Protein AF-A0A1H0VY66-F1 (afdb_monomer)

Mean predicted aligned error: 18.18 Å

Structure (mmCIF, N/CA/C/O backbone):
data_AF-A0A1H0VY66-F1
#
_entry.id   AF-A0A1H0VY66-F1
#
loop_
_atom_site.group_PDB
_atom_site.id
_atom_site.type_symbol
_atom_site.label_atom_id
_atom_site.label_alt_id
_atom_site.label_comp_id
_atom_site.label_asym_id
_atom_site.label_entity_id
_atom_site.label_seq_id
_atom_site.pdbx_PDB_ins_code
_atom_site.Cartn_x
_atom_site.Cartn_y
_atom_site.Cartn_z
_atom_site.occupancy
_atom_site.B_iso_or_equiv
_atom_site.auth_seq_id
_atom_site.auth_comp_id
_atom_site.auth_asym_id
_atom_site.auth_atom_id
_atom_site.pdbx_PDB_model_num
ATOM 1 N N . MET A 1 1 ? 47.840 -10.500 14.329 1.00 38.75 1 MET A N 1
ATOM 2 C CA . MET A 1 1 ? 46.537 -10.293 14.996 1.00 38.75 1 MET A CA 1
ATOM 3 C C . MET A 1 1 ? 45.898 -11.656 15.165 1.00 38.75 1 MET A C 1
ATOM 5 O O . MET A 1 1 ? 45.784 -12.375 14.183 1.00 38.75 1 MET A O 1
ATOM 9 N N . ALA A 1 2 ? 45.660 -12.045 16.416 1.00 36.72 2 ALA A N 1
ATOM 10 C CA . ALA A 1 2 ? 45.326 -13.402 16.825 1.00 36.72 2 ALA A CA 1
ATOM 11 C C . ALA A 1 2 ? 43.921 -13.826 16.366 1.00 36.72 2 ALA A C 1
ATOM 13 O O . ALA A 1 2 ? 42.960 -13.071 16.500 1.00 36.72 2 ALA A O 1
ATOM 14 N N . PHE A 1 3 ? 43.849 -15.047 15.839 1.00 34.28 3 PHE A N 1
ATOM 15 C CA . PHE A 1 3 ? 42.630 -15.812 15.603 1.00 34.28 3 PHE A CA 1
ATOM 16 C C . PHE A 1 3 ? 42.042 -16.230 16.952 1.00 34.28 3 PHE A C 1
ATOM 18 O O . PHE A 1 3 ? 42.737 -16.842 17.759 1.00 34.28 3 PHE A O 1
ATOM 25 N N . ASN A 1 4 ? 40.775 -15.898 17.191 1.00 36.50 4 ASN A N 1
ATOM 26 C CA . ASN A 1 4 ? 40.049 -16.335 18.374 1.00 36.50 4 ASN A CA 1
ATOM 27 C C . ASN A 1 4 ? 39.312 -17.636 18.025 1.00 36.50 4 ASN A C 1
ATOM 29 O O . ASN A 1 4 ? 38.401 -17.633 17.197 1.00 36.50 4 ASN A O 1
ATOM 33 N N . SER A 1 5 ? 39.752 -18.746 18.607 1.00 40.81 5 SER A N 1
ATOM 34 C CA . SER A 1 5 ? 39.153 -20.072 18.473 1.00 40.81 5 SER A CA 1
ATOM 35 C C . SER A 1 5 ? 38.543 -20.471 19.812 1.00 40.81 5 SER A C 1
ATOM 37 O O . SER A 1 5 ? 39.242 -21.011 20.662 1.00 40.81 5 SER A O 1
ATOM 39 N N . ASP A 1 6 ? 37.252 -20.198 19.993 1.00 38.53 6 ASP A N 1
ATOM 40 C CA . ASP A 1 6 ? 36.459 -20.777 21.080 1.00 38.53 6 ASP A CA 1
ATOM 41 C C . ASP A 1 6 ? 34.983 -20.852 20.649 1.00 38.53 6 ASP A C 1
ATOM 43 O O . ASP A 1 6 ? 34.173 -19.956 20.875 1.00 38.53 6 ASP A O 1
ATOM 47 N N . LEU A 1 7 ? 34.653 -21.928 19.933 1.00 40.56 7 LEU A N 1
ATOM 48 C CA . LEU A 1 7 ? 33.286 -22.351 19.632 1.00 40.56 7 LEU A CA 1
ATOM 49 C C . LEU A 1 7 ? 33.096 -23.726 20.277 1.00 40.56 7 LEU A C 1
ATOM 51 O O . LEU A 1 7 ? 33.466 -24.748 19.702 1.00 40.56 7 LEU A O 1
ATOM 55 N N . LYS A 1 8 ? 32.530 -23.752 21.487 1.00 39.19 8 LYS A N 1
ATOM 56 C CA . LYS A 1 8 ? 31.966 -24.971 22.079 1.00 39.19 8 LYS A CA 1
ATOM 57 C C . LYS A 1 8 ? 30.559 -25.180 21.524 1.00 39.19 8 LYS A C 1
ATOM 59 O O . LYS A 1 8 ? 29.656 -24.384 21.766 1.00 39.19 8 LYS A O 1
ATOM 64 N N . SER A 1 9 ? 30.393 -26.261 20.773 1.00 39.75 9 SER A N 1
ATOM 65 C CA . SER A 1 9 ? 29.112 -26.801 20.326 1.00 39.75 9 SER A CA 1
ATOM 66 C C . SER A 1 9 ? 28.355 -27.411 21.509 1.00 39.75 9 SER A C 1
ATOM 68 O O . SER A 1 9 ? 28.835 -28.371 22.112 1.00 39.75 9 SER A O 1
ATOM 70 N N . HIS A 1 10 ? 27.171 -26.890 21.824 1.00 38.69 10 HIS A N 1
ATOM 71 C CA . HIS A 1 10 ? 26.218 -27.576 22.694 1.00 38.69 10 HIS A CA 1
ATOM 72 C C . HIS A 1 10 ? 25.326 -28.486 21.843 1.00 38.69 10 HIS A C 1
ATOM 74 O O . HIS A 1 10 ? 24.492 -28.016 21.072 1.00 38.69 10 HIS A O 1
ATOM 80 N N . THR A 1 11 ? 25.537 -29.791 21.977 1.00 50.56 11 THR A N 1
ATOM 81 C CA . THR A 1 11 ? 24.628 -30.850 21.522 1.00 50.56 11 THR A CA 1
ATOM 82 C C . THR A 1 11 ? 23.465 -30.955 22.520 1.00 50.56 11 THR A C 1
ATOM 84 O O . THR A 1 11 ? 23.730 -30.900 23.722 1.00 50.56 11 THR A O 1
ATOM 87 N N . PRO A 1 12 ? 22.199 -31.111 22.095 1.00 41.47 12 PRO A N 1
ATOM 88 C CA . PRO A 1 12 ? 21.115 -31.449 23.012 1.00 41.47 12 PRO A CA 1
ATOM 89 C C . PRO A 1 12 ? 21.276 -32.890 23.508 1.00 41.47 12 PRO A C 1
ATOM 91 O O . PRO A 1 12 ? 21.373 -33.821 22.711 1.00 41.47 12 PRO A O 1
ATOM 94 N N . GLU A 1 13 ? 21.328 -33.039 24.825 1.00 44.62 13 GLU A N 1
ATOM 95 C CA . GLU A 1 13 ? 21.366 -34.307 25.547 1.00 44.62 13 GLU A CA 1
ATOM 96 C C . GLU A 1 13 ? 20.006 -35.015 25.441 1.00 44.62 13 GLU A C 1
ATOM 98 O O . GLU A 1 13 ? 18.947 -34.417 25.643 1.00 44.62 13 GLU A O 1
ATOM 103 N N . GLU A 1 14 ? 20.053 -36.283 25.053 1.00 45.47 14 GLU A N 1
ATOM 104 C CA . GLU A 1 14 ? 18.919 -37.180 24.856 1.00 45.47 14 GLU A CA 1
ATOM 105 C C . GLU A 1 14 ? 18.392 -37.634 26.231 1.00 45.47 14 GLU A C 1
ATOM 107 O O . GLU A 1 14 ? 19.131 -38.207 27.032 1.00 45.47 14 GLU A O 1
ATOM 112 N N . LEU A 1 15 ? 17.123 -37.344 26.535 1.00 43.16 15 LEU A N 1
ATOM 113 C CA . LEU A 1 15 ? 16.469 -37.766 27.779 1.00 43.16 15 LEU A CA 1
ATOM 114 C C . LEU A 1 15 ? 16.160 -39.275 27.733 1.00 43.16 15 LEU A C 1
ATOM 116 O O . LEU A 1 15 ? 15.517 -39.721 26.778 1.00 43.16 15 LEU A O 1
ATOM 120 N N . PRO A 1 16 ? 16.553 -40.068 28.747 1.00 42.88 16 PRO A N 1
ATOM 121 C CA . PRO A 1 16 ? 16.249 -41.491 28.778 1.00 42.88 16 PRO A CA 1
ATOM 122 C C . PRO A 1 16 ? 14.768 -41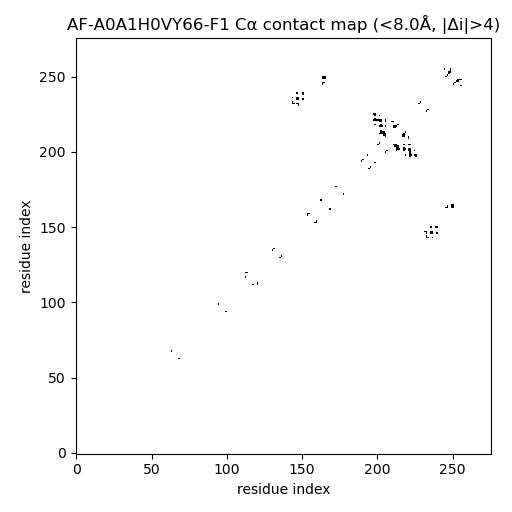.751 29.075 1.00 42.88 16 PRO A C 1
ATOM 124 O O . PRO A 1 16 ? 14.142 -41.091 29.905 1.00 42.88 16 PRO A O 1
ATOM 127 N N . ALA A 1 17 ? 14.233 -42.759 28.388 1.00 41.47 17 ALA A N 1
ATOM 128 C CA . ALA A 1 17 ? 12.922 -43.340 28.626 1.00 41.47 17 ALA A CA 1
ATOM 129 C C . ALA A 1 17 ? 12.829 -43.927 30.045 1.00 41.47 17 ALA A C 1
ATOM 131 O O . ALA A 1 17 ? 13.601 -44.821 30.393 1.00 41.47 17 ALA A O 1
ATOM 132 N N . ASP A 1 18 ? 11.854 -43.461 30.826 1.00 44.31 18 ASP A N 1
ATOM 133 C CA . ASP A 1 18 ? 11.411 -44.120 32.053 1.00 44.31 18 ASP A CA 1
ATOM 134 C C . ASP A 1 18 ? 10.095 -44.864 31.789 1.00 44.31 18 ASP A C 1
ATOM 136 O O . ASP A 1 18 ? 9.084 -44.293 31.371 1.00 44.31 18 ASP A O 1
ATOM 140 N N . ASN A 1 19 ? 10.167 -46.174 32.007 1.00 41.62 19 ASN A N 1
ATOM 141 C CA . ASN A 1 19 ? 9.088 -47.143 31.964 1.00 41.62 19 ASN A CA 1
ATOM 142 C C . ASN A 1 19 ? 8.682 -47.440 33.417 1.00 41.62 19 ASN A C 1
ATOM 144 O O . ASN A 1 19 ? 9.457 -48.078 34.127 1.00 41.62 19 ASN A O 1
ATOM 148 N N . GLY A 1 20 ? 7.466 -47.079 33.855 1.00 36.16 20 GLY A N 1
ATOM 149 C CA . GLY A 1 20 ? 7.075 -47.373 35.245 1.00 36.16 20 GLY A CA 1
ATOM 150 C C . GLY A 1 20 ? 5.680 -46.951 35.725 1.00 36.16 20 GLY A C 1
ATOM 151 O O . GLY A 1 20 ? 5.571 -46.211 36.687 1.00 36.16 20 GLY A O 1
ATOM 152 N N . VAL A 1 21 ? 4.632 -47.422 35.042 1.00 40.03 21 VAL A N 1
ATOM 153 C CA . VAL A 1 21 ? 3.269 -47.808 35.506 1.00 40.03 21 VAL A CA 1
ATOM 154 C C . VAL A 1 21 ? 2.712 -47.282 36.855 1.00 40.03 21 VAL A C 1
ATOM 156 O O . VAL A 1 21 ? 3.177 -47.681 37.918 1.00 40.03 21 VAL A O 1
ATOM 159 N N . ALA A 1 22 ? 1.548 -46.607 36.792 1.00 36.97 22 ALA A N 1
ATOM 160 C CA . ALA A 1 22 ? 0.423 -46.767 37.739 1.00 36.97 22 ALA A CA 1
ATOM 161 C C . ALA A 1 22 ? -0.934 -46.353 37.102 1.00 36.97 22 ALA A C 1
ATOM 163 O O . ALA A 1 22 ? -1.350 -45.201 37.144 1.00 36.97 22 ALA A O 1
ATOM 164 N N . GLU A 1 23 ? -1.550 -47.324 36.423 1.00 39.44 23 GLU A N 1
ATOM 165 C CA . GLU A 1 23 ? -2.983 -47.685 36.377 1.00 39.44 23 GLU A CA 1
ATOM 166 C C . GLU A 1 23 ? -4.088 -46.600 36.494 1.00 39.44 23 GLU A C 1
ATOM 168 O O . GLU A 1 23 ? -4.367 -46.062 37.562 1.00 39.44 23 GLU A O 1
ATOM 173 N N . ALA A 1 24 ? -4.824 -46.388 35.394 1.00 39.53 24 ALA A N 1
ATOM 174 C CA . ALA A 1 24 ? -6.148 -45.753 35.373 1.00 39.53 24 ALA A CA 1
ATOM 175 C C . ALA A 1 24 ? -7.218 -46.812 35.028 1.00 39.53 24 ALA A C 1
ATOM 177 O O . ALA A 1 24 ? -6.958 -47.663 34.169 1.00 39.53 24 ALA A O 1
ATOM 178 N N . PRO A 1 25 ? -8.410 -46.803 35.656 1.00 38.84 25 PRO A N 1
ATOM 179 C CA . PRO A 1 25 ? -9.400 -47.846 35.427 1.00 38.84 25 PRO A CA 1
ATOM 180 C C . PRO A 1 25 ? -10.021 -47.747 34.028 1.00 38.84 25 PRO A C 1
ATOM 182 O O . PRO A 1 25 ? -10.397 -46.676 33.548 1.00 38.84 25 PRO A O 1
ATOM 185 N N . ARG A 1 26 ? -10.123 -48.919 33.392 1.00 37.25 26 ARG A N 1
ATOM 186 C CA . ARG A 1 26 ? -10.887 -49.190 32.171 1.00 37.25 26 ARG A CA 1
ATOM 187 C C . ARG A 1 26 ? -12.370 -48.949 32.434 1.00 37.25 26 ARG A C 1
ATOM 189 O O . ARG A 1 26 ? -12.950 -49.629 33.272 1.00 37.25 26 ARG A O 1
ATOM 196 N N . ASN A 1 27 ? -12.975 -48.058 31.657 1.00 39.81 27 ASN A N 1
ATOM 197 C CA . ASN A 1 27 ? -14.425 -47.995 31.535 1.00 39.81 27 ASN A CA 1
ATOM 198 C C . ASN A 1 27 ? -14.844 -48.891 30.369 1.00 39.81 27 ASN A C 1
ATOM 200 O O . ASN A 1 27 ? -14.426 -48.688 29.229 1.00 39.81 27 ASN A O 1
ATOM 204 N N . GLU A 1 28 ? -15.617 -49.912 30.708 1.00 38.53 28 GLU A N 1
ATOM 205 C CA . GLU A 1 28 ? -16.261 -50.852 29.802 1.00 38.53 28 GLU A CA 1
ATOM 206 C C . GLU A 1 28 ? -17.289 -50.127 28.916 1.00 38.53 28 GLU A C 1
ATOM 208 O O . GLU A 1 28 ? -18.030 -49.257 29.378 1.00 38.53 28 GLU A O 1
ATOM 213 N N . GLU A 1 29 ? -17.342 -50.487 27.632 1.00 46.59 29 GLU A N 1
ATOM 214 C CA . GLU A 1 29 ? -18.491 -50.175 26.778 1.00 46.59 29 GLU A CA 1
ATOM 215 C C . GLU A 1 29 ? -19.714 -50.988 27.221 1.00 46.59 29 GLU A C 1
ATOM 217 O O . GLU A 1 29 ? -19.579 -52.163 27.571 1.00 46.59 29 GLU A O 1
ATOM 222 N N . PRO A 1 30 ? -20.924 -50.455 27.000 1.00 37.78 30 PRO A N 1
ATOM 223 C CA . PRO A 1 30 ? -22.001 -51.312 26.545 1.00 37.78 30 PRO A CA 1
ATOM 224 C C . PRO A 1 30 ? -22.574 -50.815 25.213 1.00 37.78 30 PRO A C 1
ATOM 226 O O . PRO A 1 30 ? -23.161 -49.742 25.107 1.00 37.78 30 PRO A O 1
ATOM 229 N N . GLY A 1 31 ? -22.406 -51.651 24.188 1.00 31.59 31 GLY A N 1
ATOM 230 C CA . GLY A 1 31 ? -23.528 -52.410 23.637 1.00 31.59 31 GLY A CA 1
ATOM 231 C C . GLY A 1 31 ? -24.731 -51.619 23.123 1.00 31.59 31 GLY A C 1
ATOM 232 O O . GLY A 1 31 ? -25.633 -51.250 23.865 1.00 31.59 31 GLY A O 1
ATOM 233 N N . SER A 1 32 ? -24.776 -51.502 21.799 1.00 32.38 32 SER A N 1
ATOM 234 C CA . SER A 1 32 ? -25.942 -51.192 20.970 1.00 32.38 32 SER A CA 1
ATOM 235 C C . SER A 1 32 ? -27.115 -52.176 21.143 1.00 32.38 32 SER A C 1
ATOM 237 O O . SER A 1 32 ? -26.919 -53.389 21.111 1.00 32.38 32 SER A O 1
ATOM 239 N N . GLY A 1 33 ? -28.334 -51.624 21.136 1.00 30.67 33 GLY A N 1
ATOM 240 C CA . GLY A 1 33 ? -29.628 -52.292 20.921 1.00 30.67 33 GLY A CA 1
ATOM 241 C C . GLY A 1 33 ? -30.659 -51.820 21.955 1.00 30.67 33 GLY A C 1
ATOM 242 O O . GLY A 1 33 ? -30.329 -51.709 23.121 1.00 30.67 33 GLY A O 1
ATOM 243 N N . GLU A 1 34 ? -31.925 -51.508 21.697 1.00 32.84 34 GLU A N 1
ATOM 244 C CA . GLU A 1 34 ? -32.760 -51.315 20.515 1.00 32.84 34 GLU A CA 1
ATOM 245 C C . GLU A 1 34 ? -34.084 -50.695 21.050 1.00 32.84 34 GLU A C 1
ATOM 247 O O . GLU A 1 34 ? -34.557 -51.089 22.108 1.00 32.84 34 GLU A O 1
ATOM 252 N N . LYS A 1 35 ? -34.641 -49.697 20.341 1.00 36.78 35 LYS A N 1
ATOM 253 C CA . LYS A 1 35 ? -36.053 -49.228 20.283 1.00 36.78 35 LYS A CA 1
ATOM 254 C C . LYS A 1 35 ? -36.989 -49.421 21.502 1.00 36.78 35 LYS A C 1
ATOM 256 O O . LYS A 1 35 ? -37.419 -50.530 21.782 1.00 36.78 35 LYS A O 1
ATOM 261 N N . SER A 1 36 ? -37.600 -48.319 21.961 1.00 30.30 36 SER A N 1
ATOM 262 C CA . SER A 1 36 ? -39.075 -48.215 21.976 1.00 30.30 36 SER A CA 1
ATOM 263 C C . SER A 1 36 ? -39.565 -46.766 22.105 1.00 30.30 36 SER A C 1
ATOM 265 O O . SER A 1 36 ? -39.086 -45.997 22.933 1.00 30.30 36 SER A O 1
ATOM 267 N N . LYS A 1 37 ? -40.542 -46.402 21.266 1.00 39.16 37 LYS A N 1
ATOM 268 C CA . LYS A 1 37 ? -41.377 -45.200 21.392 1.00 39.16 37 LYS A CA 1
ATOM 269 C C . LYS A 1 37 ? -42.306 -45.368 22.596 1.00 39.16 37 LYS A C 1
ATOM 271 O O . LYS A 1 37 ? -43.052 -46.339 22.630 1.00 39.16 37 LYS A O 1
ATOM 276 N N . ALA A 1 38 ? -42.401 -44.355 23.450 1.00 30.23 38 ALA A N 1
ATOM 277 C CA . ALA A 1 38 ? -43.638 -44.058 24.164 1.00 30.23 38 ALA A CA 1
ATOM 278 C C . ALA A 1 38 ? -43.706 -42.560 24.481 1.00 30.23 38 ALA A C 1
ATOM 280 O O . ALA A 1 38 ? -42.936 -42.026 25.272 1.00 30.23 38 ALA A O 1
ATOM 281 N N . VAL A 1 39 ? -44.638 -41.896 23.805 1.00 37.94 39 VAL A N 1
ATOM 282 C CA . VAL A 1 39 ? -45.267 -40.659 24.263 1.00 37.94 39 VAL A CA 1
ATOM 283 C C . VAL A 1 39 ? -46.062 -41.019 25.516 1.00 37.94 39 VAL A C 1
ATOM 285 O O . VAL A 1 39 ? -46.898 -41.917 25.449 1.00 37.94 39 VAL A O 1
ATOM 288 N N . PHE A 1 40 ? -45.830 -40.329 26.630 1.00 28.02 40 PHE A N 1
ATOM 289 C CA . PHE A 1 40 ? -46.775 -40.306 27.741 1.00 28.02 40 PHE A CA 1
ATOM 290 C C . PHE A 1 40 ? -46.808 -38.908 28.362 1.00 28.02 40 PHE A C 1
ATOM 292 O O . PHE A 1 40 ? -45.854 -38.429 28.969 1.00 28.02 40 PHE A O 1
ATOM 299 N N . THR A 1 41 ? -47.932 -38.261 28.089 1.00 28.97 41 THR A N 1
ATOM 300 C CA . THR A 1 41 ? -48.605 -37.210 28.849 1.00 28.97 41 THR A CA 1
ATOM 301 C C . THR A 1 41 ? -48.371 -37.303 30.355 1.00 28.97 41 THR A C 1
ATOM 303 O O . THR A 1 41 ? -48.702 -38.315 30.963 1.00 28.97 41 THR A O 1
ATOM 306 N N . VAL A 1 42 ? -47.891 -36.219 30.964 1.00 31.56 42 VAL A N 1
ATOM 307 C CA . VAL A 1 42 ? -48.074 -35.983 32.399 1.00 31.56 42 VAL A CA 1
ATOM 308 C C . VAL A 1 42 ? -49.347 -35.160 32.543 1.00 31.56 42 VAL A C 1
ATOM 310 O O . VAL A 1 42 ? -49.377 -33.989 32.167 1.00 31.56 42 VAL A O 1
ATOM 313 N N . SER A 1 43 ? -50.404 -35.833 32.995 1.00 32.06 43 SER A N 1
ATOM 314 C CA . SER A 1 43 ? -51.612 -35.210 33.526 1.00 32.06 43 SER A CA 1
ATOM 315 C C . SER A 1 43 ? -51.281 -34.387 34.768 1.00 32.06 43 SER A C 1
ATOM 317 O O . SER A 1 43 ? -50.411 -34.760 35.557 1.00 32.06 43 SER A O 1
ATOM 319 N N . GLU A 1 44 ? -52.008 -33.280 34.899 1.00 44.50 44 GLU A N 1
ATOM 320 C CA . GLU A 1 44 ? -52.280 -32.564 36.145 1.00 44.50 44 GLU A CA 1
ATOM 321 C C . GLU A 1 44 ? -52.556 -33.520 37.310 1.00 44.50 44 GLU A C 1
ATOM 323 O O . GLU A 1 44 ? -53.153 -34.571 37.096 1.00 44.50 44 GLU A O 1
ATOM 328 N N . ASP A 1 45 ? -52.074 -33.146 38.503 1.00 34.94 45 ASP A N 1
ATOM 329 C CA . ASP A 1 45 ? -52.802 -33.192 39.784 1.00 34.94 45 ASP A CA 1
ATOM 330 C C . ASP A 1 45 ? -51.824 -32.923 40.950 1.00 34.94 45 ASP A C 1
ATOM 332 O O . ASP A 1 45 ? -51.384 -33.849 41.625 1.00 34.94 45 ASP A O 1
ATOM 336 N N . VAL A 1 46 ? -51.474 -31.653 41.209 1.00 41.00 46 VAL A N 1
ATOM 337 C CA . VAL A 1 46 ? -51.096 -31.194 42.564 1.00 41.00 46 VAL A CA 1
ATOM 338 C C . VAL A 1 46 ? -51.645 -29.783 42.767 1.00 41.00 46 VAL A C 1
ATOM 340 O O . VAL A 1 46 ? -51.051 -28.784 42.375 1.00 41.00 46 VAL A O 1
ATOM 343 N N . ASP A 1 47 ? -52.853 -29.786 43.316 1.00 31.77 47 ASP A N 1
ATOM 344 C CA . ASP A 1 47 ? -53.517 -28.789 44.152 1.00 31.77 47 ASP A CA 1
ATOM 345 C C . ASP A 1 47 ? -52.996 -27.342 44.098 1.00 31.77 47 ASP A C 1
ATOM 347 O O . ASP A 1 47 ? -51.989 -26.958 44.698 1.00 31.77 47 ASP A O 1
ATOM 351 N N . THR A 1 48 ? -53.772 -26.501 43.419 1.00 42.44 48 THR A N 1
ATOM 352 C CA . THR A 1 48 ? -53.698 -25.052 43.576 1.00 42.44 48 THR A CA 1
ATOM 353 C C . THR A 1 48 ? -54.433 -24.690 44.862 1.00 42.44 48 THR A C 1
ATOM 355 O O . THR A 1 48 ? -55.637 -24.451 44.834 1.00 42.44 48 THR A O 1
ATOM 358 N N . ASN A 1 49 ? -53.723 -24.605 45.985 1.00 35.81 49 ASN A N 1
ATOM 359 C CA . ASN A 1 49 ? -54.205 -23.798 47.101 1.00 35.81 49 ASN A CA 1
ATOM 360 C C . ASN A 1 49 ? -53.497 -22.437 47.036 1.00 35.81 49 ASN A C 1
ATOM 362 O O . ASN A 1 49 ? -52.271 -22.392 47.186 1.00 35.81 49 ASN A O 1
ATOM 366 N N . PRO A 1 50 ? -54.208 -21.325 46.766 1.00 39.66 50 PRO A N 1
ATOM 367 C CA . PRO A 1 50 ? -53.616 -20.006 46.877 1.00 39.66 50 PRO A CA 1
ATOM 368 C C . PRO A 1 50 ? -53.305 -19.807 48.356 1.00 39.66 50 PRO A C 1
ATOM 370 O O . PRO A 1 50 ? -54.219 -19.682 49.168 1.00 39.66 50 PRO A O 1
ATOM 373 N N . ALA A 1 51 ? -52.020 -19.843 48.712 1.00 36.66 51 ALA A N 1
ATOM 374 C CA . ALA A 1 51 ? -51.596 -19.505 50.057 1.00 36.66 51 ALA A CA 1
ATOM 375 C C . ALA A 1 51 ? -52.187 -18.133 50.390 1.00 36.66 51 ALA A C 1
ATOM 377 O O . ALA A 1 51 ? -51.875 -17.119 49.760 1.00 36.66 51 ALA A O 1
ATOM 378 N N . VAL A 1 52 ? -53.133 -18.181 51.320 1.00 37.72 52 VAL A N 1
ATOM 379 C CA . VAL A 1 52 ? -53.776 -17.060 51.972 1.00 37.72 52 VAL A CA 1
ATOM 380 C C . VAL A 1 52 ? -52.674 -16.084 52.363 1.00 37.72 52 VAL A C 1
ATOM 382 O O . VAL A 1 52 ? -51.752 -16.431 53.097 1.00 37.72 52 VAL A O 1
ATOM 385 N N . LEU A 1 53 ? -52.738 -14.874 51.812 1.00 44.03 53 LEU A N 1
ATOM 386 C CA . LEU A 1 53 ? -52.002 -13.742 52.351 1.00 44.03 53 LEU A CA 1
ATOM 387 C C . LEU A 1 53 ? -52.690 -13.384 53.668 1.00 44.03 53 LEU A C 1
ATOM 389 O O . LEU A 1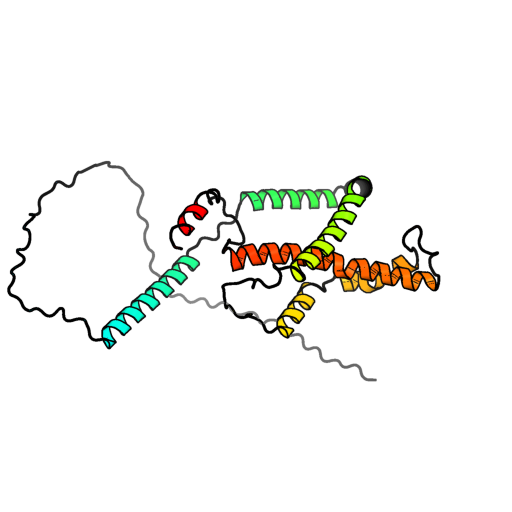 53 ? -53.630 -12.589 53.685 1.00 44.03 53 LEU A O 1
ATOM 393 N N . ASP A 1 54 ? -52.263 -14.030 54.749 1.00 38.44 54 ASP A N 1
ATOM 394 C CA . ASP A 1 54 ? -52.575 -13.583 56.100 1.00 38.44 54 ASP A CA 1
ATOM 395 C C . ASP A 1 54 ? -51.973 -12.175 56.277 1.00 38.44 54 ASP A C 1
ATOM 397 O O . ASP A 1 54 ? -50.779 -11.989 56.032 1.00 38.44 54 ASP A O 1
ATOM 401 N N . PRO A 1 55 ? -52.757 -11.152 56.665 1.00 49.12 55 PRO A N 1
ATOM 402 C CA . PRO A 1 55 ? -52.256 -9.784 56.794 1.00 49.12 55 PRO A CA 1
ATOM 403 C C . PRO A 1 55 ? -51.532 -9.520 58.128 1.00 49.12 55 PRO A C 1
ATOM 405 O O . PRO A 1 55 ? -51.351 -8.366 58.499 1.00 49.12 55 PRO A O 1
ATOM 408 N N . GLU A 1 56 ? -51.112 -10.556 58.854 1.00 50.22 56 GLU A N 1
ATOM 409 C CA . GLU A 1 56 ? -50.590 -10.450 60.222 1.00 50.22 56 GLU A CA 1
ATOM 410 C C . GLU A 1 56 ? -49.357 -11.349 60.417 1.00 50.22 56 GLU A C 1
ATOM 412 O O . GLU A 1 56 ? -49.344 -12.262 61.237 1.00 50.22 56 GLU A O 1
ATOM 417 N N . ASP A 1 57 ? -48.287 -11.075 59.675 1.00 41.69 57 ASP A N 1
ATOM 418 C CA . ASP A 1 57 ? -46.946 -11.252 60.226 1.00 41.69 57 ASP A CA 1
ATOM 419 C C . ASP A 1 57 ? -46.090 -10.071 59.776 1.00 41.69 57 ASP A C 1
ATOM 421 O O . ASP A 1 57 ? -45.818 -9.869 58.590 1.00 41.69 57 ASP A O 1
ATOM 425 N N . GLY A 1 58 ? -45.683 -9.255 60.745 1.00 43.56 58 GLY A N 1
ATOM 426 C CA . GLY A 1 58 ? -44.681 -8.208 60.591 1.00 43.56 58 GLY A CA 1
ATOM 427 C C . GLY A 1 58 ? -43.289 -8.800 60.378 1.00 43.56 58 GLY A C 1
ATOM 428 O O . GLY A 1 58 ? -42.331 -8.363 61.014 1.00 43.56 58 GLY A O 1
ATOM 429 N N . GLY A 1 59 ? -43.171 -9.784 59.488 1.00 39.69 59 GLY A N 1
ATOM 430 C CA . GLY A 1 59 ? -41.921 -10.326 59.003 1.00 39.69 59 GLY A CA 1
ATOM 431 C C . GLY A 1 59 ? -41.248 -9.268 58.151 1.00 39.69 59 GLY A C 1
ATOM 432 O O . GLY A 1 59 ? -41.429 -9.216 56.935 1.00 39.69 59 GLY A O 1
ATOM 433 N N . THR A 1 60 ? -40.477 -8.393 58.798 1.00 42.09 60 THR A N 1
ATOM 434 C CA . THR A 1 60 ? -39.408 -7.636 58.149 1.00 42.09 60 THR A CA 1
ATOM 435 C C . THR A 1 60 ? -38.734 -8.572 57.164 1.00 42.09 60 THR A C 1
ATOM 437 O O . THR A 1 60 ? -38.184 -9.586 57.590 1.00 42.09 60 THR A O 1
ATOM 440 N N . ALA A 1 61 ? -38.798 -8.267 55.867 1.00 47.28 61 ALA A N 1
ATOM 441 C CA . ALA A 1 61 ? -37.890 -8.871 54.911 1.00 47.28 61 ALA A CA 1
ATOM 442 C C . ALA A 1 61 ? -36.491 -8.610 55.472 1.00 47.28 61 ALA A C 1
ATOM 444 O O . ALA A 1 61 ? -36.016 -7.473 55.438 1.00 47.28 61 ALA A O 1
ATOM 445 N N . ILE A 1 62 ? -35.903 -9.624 56.112 1.00 54.47 62 ILE A N 1
ATOM 446 C CA . ILE A 1 62 ? -34.543 -9.565 56.620 1.00 54.47 62 ILE A CA 1
ATOM 447 C C . ILE A 1 62 ? -33.709 -9.557 55.353 1.00 54.47 62 ILE A C 1
ATOM 449 O O . ILE A 1 62 ? -33.410 -10.597 54.771 1.00 54.47 62 ILE A O 1
ATOM 453 N N . LEU A 1 63 ? -33.466 -8.354 54.841 1.00 55.16 63 LEU A N 1
ATOM 454 C CA . LEU A 1 63 ? -32.463 -8.159 53.824 1.00 55.16 63 LEU A CA 1
ATOM 455 C C . LEU A 1 63 ? -31.159 -8.638 54.471 1.00 55.16 63 LEU A C 1
ATOM 457 O O . LEU A 1 63 ? -30.879 -8.207 55.597 1.00 55.16 63 LEU A O 1
ATOM 461 N N . PRO A 1 64 ? -30.417 -9.555 53.825 1.00 62.66 64 PRO A N 1
ATOM 462 C CA . PRO A 1 64 ? -29.096 -9.935 54.302 1.00 62.66 64 PRO A CA 1
ATOM 463 C C . PRO A 1 64 ? -28.280 -8.665 54.538 1.00 62.66 64 PRO A C 1
ATOM 465 O O . PRO A 1 64 ? -28.521 -7.634 53.889 1.00 62.66 64 PRO A O 1
ATOM 468 N N . ASP A 1 65 ? -27.373 -8.708 55.510 1.00 75.88 65 ASP A N 1
ATOM 469 C CA . ASP A 1 65 ? -26.561 -7.537 55.804 1.00 75.88 65 ASP A CA 1
ATOM 470 C C . ASP A 1 65 ? -25.789 -7.086 54.545 1.00 75.88 65 ASP A C 1
ATOM 472 O O . ASP A 1 65 ? -25.623 -7.819 53.563 1.00 75.88 65 ASP A O 1
ATOM 476 N N . VAL A 1 66 ? -25.380 -5.817 54.521 1.00 77.12 66 VAL A N 1
ATOM 477 C CA . VAL A 1 66 ? -24.741 -5.226 53.334 1.00 77.12 66 VAL A CA 1
ATOM 478 C C . VAL A 1 66 ? -23.455 -5.982 52.958 1.00 77.12 66 VAL A C 1
ATOM 480 O O . VAL A 1 66 ? -23.107 -6.038 51.779 1.00 77.12 66 VAL A O 1
ATOM 483 N N . GLU A 1 67 ? -22.792 -6.602 53.936 1.00 81.00 67 GLU A N 1
ATOM 484 C CA . GLU A 1 67 ? -21.568 -7.387 53.764 1.00 81.00 67 GLU A CA 1
ATOM 485 C C . GLU A 1 67 ? -21.858 -8.706 53.024 1.00 81.00 67 GLU A C 1
ATOM 487 O O . GLU A 1 67 ? -21.190 -9.044 52.047 1.00 81.00 67 GLU A O 1
ATOM 492 N N . GLU A 1 68 ? -22.916 -9.410 53.424 1.00 81.31 68 GLU A N 1
ATOM 493 C CA . GLU A 1 68 ? -23.383 -10.662 52.833 1.00 81.31 68 GLU A CA 1
ATOM 494 C C . GLU A 1 68 ? -23.918 -10.439 51.409 1.00 81.31 68 GLU A C 1
ATOM 496 O O . GLU A 1 68 ? -23.639 -11.226 50.501 1.00 81.31 68 GLU A O 1
ATOM 501 N N . TYR A 1 69 ? -24.601 -9.319 51.152 1.00 79.62 69 TYR A N 1
ATOM 502 C CA . TYR A 1 69 ? -25.025 -8.951 49.797 1.00 79.62 69 TYR A CA 1
ATOM 503 C C . TYR A 1 69 ? -23.833 -8.672 48.863 1.00 79.62 69 TYR A C 1
ATOM 505 O O . TYR A 1 69 ? -23.817 -9.144 47.721 1.00 79.62 69 TYR A O 1
ATOM 513 N N . GLU A 1 70 ? -22.818 -7.940 49.335 1.00 84.19 70 GLU A N 1
ATOM 514 C CA . GLU A 1 70 ? -21.572 -7.715 48.586 1.00 84.19 70 GLU A CA 1
ATOM 515 C C . GLU A 1 70 ? -20.835 -9.034 48.318 1.00 84.19 70 GLU A C 1
ATOM 517 O O . GLU A 1 70 ? -20.344 -9.256 47.207 1.00 84.19 70 GLU A O 1
ATOM 522 N N . GLN A 1 71 ? -20.829 -9.954 49.285 1.00 85.62 71 GLN A N 1
ATOM 523 C CA . GLN A 1 71 ? -20.228 -11.278 49.139 1.00 85.62 71 GLN A CA 1
ATOM 524 C C . GLN A 1 71 ? -20.946 -12.121 48.070 1.00 85.62 71 GLN A C 1
ATOM 526 O O . GLN A 1 71 ? -20.299 -12.656 47.165 1.00 85.62 71 GLN A O 1
ATOM 531 N N . ILE A 1 72 ? -22.282 -12.143 48.077 1.00 83.12 72 ILE A N 1
ATOM 532 C CA . ILE A 1 72 ? -23.097 -12.809 47.045 1.00 83.12 72 ILE A CA 1
ATOM 533 C C . ILE A 1 72 ? -22.846 -12.188 45.658 1.00 83.12 72 ILE A C 1
ATOM 535 O O . ILE A 1 72 ? -22.698 -12.898 44.658 1.00 83.12 72 ILE A O 1
ATOM 539 N N . LEU A 1 73 ? -22.757 -10.856 45.560 1.00 83.69 73 LEU A N 1
ATOM 540 C CA . LEU A 1 73 ? -22.459 -10.171 44.297 1.00 83.69 73 LEU A CA 1
ATOM 541 C C . LEU A 1 73 ? -21.054 -10.483 43.767 1.00 83.69 73 LEU A C 1
ATOM 543 O O . LEU A 1 73 ? -20.857 -10.546 42.545 1.00 83.69 73 LEU A O 1
ATOM 547 N N . GLN A 1 74 ? -20.077 -10.664 44.655 1.00 87.00 74 GLN A N 1
ATOM 548 C CA . GLN A 1 74 ? -18.725 -11.074 44.289 1.00 87.00 74 GLN A CA 1
ATOM 549 C C . GLN A 1 74 ? -18.715 -12.507 43.754 1.00 87.00 74 GLN A C 1
ATOM 551 O O . GLN A 1 74 ? -18.193 -12.727 42.658 1.00 87.00 74 GLN A O 1
ATOM 556 N N . GLU A 1 75 ? -19.364 -13.452 44.436 1.00 86.56 75 GLU A N 1
ATOM 557 C CA . GLU A 1 75 ? -19.468 -14.843 43.976 1.00 86.56 75 GLU A CA 1
ATOM 558 C C . GLU A 1 75 ? -20.144 -14.952 42.604 1.00 86.56 75 GLU A C 1
ATOM 560 O O . GLU A 1 75 ? -19.614 -15.598 41.696 1.00 86.56 75 GLU A O 1
ATOM 565 N N . LEU A 1 76 ? -21.255 -14.241 42.387 1.00 85.06 76 LEU A N 1
ATOM 566 C CA . LEU A 1 76 ? -21.935 -14.211 41.086 1.00 85.06 76 LEU A CA 1
ATOM 567 C C . LEU A 1 76 ? -21.049 -13.628 39.978 1.00 85.06 76 LEU A C 1
ATOM 569 O O . LEU A 1 76 ? -21.080 -14.091 38.832 1.00 85.06 76 LEU A O 1
ATOM 573 N N . ARG A 1 77 ? -20.243 -12.608 40.293 1.00 88.06 77 ARG A N 1
ATOM 574 C CA . ARG A 1 77 ? -19.297 -12.011 39.341 1.00 88.06 77 ARG A CA 1
ATOM 575 C C . ARG A 1 77 ? -18.161 -12.975 39.007 1.00 88.06 77 ARG A C 1
ATOM 577 O O . ARG A 1 77 ? -17.799 -13.074 37.831 1.00 88.06 77 ARG A O 1
ATOM 584 N N . HIS A 1 78 ? -17.638 -13.699 39.995 1.00 83.56 78 HIS A N 1
ATOM 585 C CA . HIS A 1 78 ? -16.629 -14.738 39.800 1.00 83.56 78 HIS A CA 1
ATOM 586 C C . HIS A 1 78 ? -17.177 -15.886 38.949 1.00 83.56 78 HIS A C 1
ATOM 588 O O . HIS A 1 78 ? -16.609 -16.171 37.895 1.00 83.56 78 HIS A O 1
ATOM 594 N N . ALA A 1 79 ? -18.346 -16.427 39.293 1.00 83.25 79 ALA A N 1
ATOM 595 C CA . ALA A 1 79 ? -18.998 -17.495 38.539 1.00 83.25 79 ALA A CA 1
ATOM 596 C C . ALA A 1 79 ? -19.291 -17.090 37.084 1.00 83.25 79 ALA A C 1
ATOM 598 O O . ALA A 1 79 ? -19.008 -17.840 36.151 1.00 83.25 79 ALA A O 1
ATOM 599 N N . LYS A 1 80 ? -19.787 -15.867 36.851 1.00 82.25 80 LYS A N 1
ATOM 600 C CA . LYS A 1 80 ? -20.022 -15.346 35.494 1.00 82.25 80 LYS A CA 1
ATOM 601 C C . LYS A 1 80 ? -18.726 -15.178 34.699 1.00 82.25 80 LYS A C 1
ATOM 603 O O . LYS A 1 80 ? -18.720 -15.369 33.482 1.00 82.25 80 LYS A O 1
ATOM 608 N N . THR A 1 81 ? -17.635 -14.807 35.366 1.00 81.31 81 THR A N 1
ATOM 609 C CA . THR A 1 81 ? -16.315 -14.672 34.736 1.00 81.31 81 THR A CA 1
ATOM 610 C C . THR A 1 81 ? -15.758 -16.043 34.366 1.00 81.31 81 THR A C 1
ATOM 612 O O . THR A 1 81 ? -15.309 -16.226 33.236 1.00 81.31 81 THR A O 1
ATOM 615 N N . GLU A 1 82 ? -15.868 -17.029 35.256 1.00 78.44 82 GLU A N 1
ATOM 616 C CA . GLU A 1 82 ? -15.470 -18.413 34.989 1.00 78.44 82 GLU A CA 1
ATOM 617 C C . GLU A 1 82 ? -16.299 -19.047 33.870 1.00 78.44 82 GLU A C 1
ATOM 619 O O . GLU A 1 82 ? -15.731 -19.645 32.956 1.00 78.44 82 GLU A O 1
ATOM 624 N N . GLN A 1 83 ? -17.618 -18.832 33.862 1.00 73.81 83 GLN A N 1
ATOM 625 C CA . GLN A 1 83 ? -18.496 -19.256 32.769 1.00 73.81 83 GLN A CA 1
ATOM 626 C C . GLN A 1 83 ? -18.106 -18.597 31.442 1.00 73.81 83 GLN A C 1
ATOM 628 O O . GLN A 1 83 ? -17.978 -19.281 30.431 1.00 73.81 83 GLN A O 1
ATOM 633 N N . ALA A 1 84 ? -17.828 -17.289 31.428 1.00 73.75 84 ALA A N 1
ATOM 634 C CA . ALA A 1 84 ? -17.405 -16.586 30.215 1.00 73.75 84 ALA A CA 1
ATOM 635 C C . ALA A 1 84 ? -16.036 -17.057 29.684 1.00 73.75 84 ALA A C 1
ATOM 637 O O . ALA A 1 84 ? -15.781 -16.991 28.476 1.00 73.75 84 ALA A O 1
ATOM 638 N N . VAL A 1 85 ? -15.143 -17.515 30.567 1.00 72.62 85 VAL A N 1
ATOM 639 C CA . VAL A 1 85 ? -13.849 -18.111 30.202 1.00 72.62 85 VAL A CA 1
ATOM 640 C C . VAL A 1 85 ? -14.040 -19.545 29.694 1.00 72.62 85 VAL A C 1
ATOM 642 O O . VAL A 1 85 ? -13.463 -19.908 28.666 1.00 72.62 85 VAL A O 1
ATOM 645 N N . ALA A 1 86 ? -14.893 -20.338 30.347 1.00 73.00 86 ALA A N 1
ATOM 646 C CA . ALA A 1 86 ? -15.229 -21.700 29.939 1.00 73.00 86 ALA A CA 1
ATOM 647 C C . ALA A 1 86 ? -15.933 -21.739 28.570 1.00 73.00 86 ALA A C 1
ATOM 649 O O . ALA A 1 86 ? -15.560 -22.543 27.714 1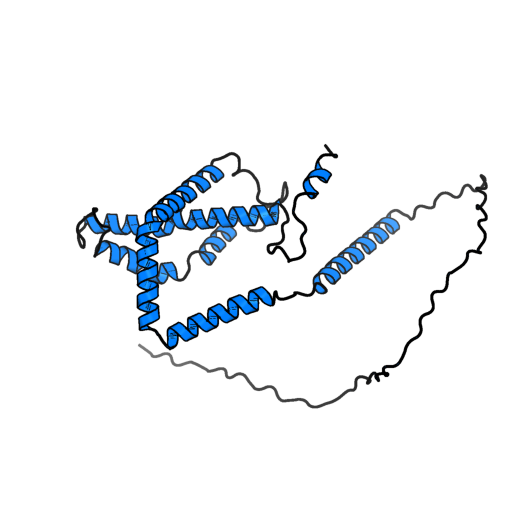.00 73.00 86 ALA A O 1
ATOM 650 N N . ASP A 1 87 ? -16.863 -20.815 28.317 1.00 70.44 87 ASP A N 1
ATOM 651 C CA . ASP A 1 87 ? -17.559 -20.674 27.033 1.00 70.44 87 ASP A CA 1
ATOM 652 C C . ASP A 1 87 ? -16.605 -20.307 25.891 1.00 70.44 87 ASP A C 1
ATOM 654 O O . ASP A 1 87 ? -16.731 -20.827 24.779 1.00 70.44 87 ASP A O 1
ATOM 658 N N . ARG A 1 88 ? -15.604 -19.447 26.143 1.00 66.38 88 ARG A N 1
ATOM 659 C CA . ARG A 1 88 ? -14.564 -19.160 25.138 1.00 66.38 88 ARG A CA 1
ATOM 660 C C . ARG A 1 88 ? -13.676 -20.367 24.873 1.00 66.38 88 ARG A C 1
ATOM 662 O O . ARG A 1 88 ? -13.320 -20.594 23.720 1.00 66.38 88 ARG A O 1
ATOM 669 N N . ARG A 1 89 ? -13.326 -21.131 25.912 1.00 65.12 89 ARG A N 1
ATOM 670 C CA . ARG A 1 89 ? -12.487 -22.333 25.795 1.00 65.12 89 ARG A CA 1
ATOM 671 C C . ARG A 1 89 ? -13.184 -23.447 25.009 1.00 65.12 89 ARG A C 1
ATOM 673 O O . ARG A 1 89 ? -12.526 -24.165 24.265 1.00 65.12 89 ARG A O 1
ATOM 680 N N . ASN A 1 90 ? -14.505 -23.557 25.138 1.00 60.09 90 ASN A N 1
ATOM 681 C CA . ASN A 1 90 ? -15.312 -24.582 24.471 1.00 60.09 90 ASN A CA 1
ATOM 682 C C . ASN A 1 90 ? -15.803 -24.189 23.069 1.00 60.09 90 ASN A C 1
ATOM 684 O O . ASN A 1 90 ? -16.478 -24.986 22.411 1.00 60.09 90 ASN A O 1
ATOM 688 N N . HIS A 1 91 ? -15.461 -22.999 22.567 1.00 68.94 91 HIS A N 1
ATOM 689 C CA . HIS A 1 91 ? -15.767 -22.653 21.185 1.00 68.94 91 HIS A CA 1
ATOM 690 C C . HIS A 1 91 ? -14.869 -23.467 20.247 1.00 68.94 91 HIS A C 1
ATOM 692 O O . HIS A 1 91 ? -13.691 -23.158 20.069 1.00 68.94 91 HIS A O 1
ATOM 698 N N . LYS A 1 92 ? -15.420 -24.530 19.646 1.00 64.44 92 LYS A N 1
ATOM 699 C CA . LYS A 1 92 ? -14.710 -25.314 18.629 1.00 64.44 92 LYS A CA 1
ATOM 700 C C . LYS A 1 92 ? -14.287 -24.383 17.495 1.00 64.44 92 LYS A C 1
ATOM 702 O O . LYS A 1 92 ? -15.128 -23.896 16.744 1.00 64.44 92 LYS A O 1
ATOM 707 N N . LEU A 1 93 ? -12.981 -24.172 17.357 1.00 70.88 93 LEU A N 1
ATOM 708 C CA . LEU A 1 93 ? -12.384 -23.558 16.177 1.00 70.88 93 LEU A CA 1
ATOM 709 C C . LEU A 1 93 ? -12.635 -24.498 14.992 1.00 70.88 93 LEU A C 1
ATOM 711 O O . LEU A 1 93 ? -11.901 -25.459 14.771 1.00 70.88 93 LEU A O 1
ATOM 715 N N . SER A 1 94 ? -13.732 -24.281 14.267 1.00 76.75 94 SER A N 1
ATOM 716 C CA . SER A 1 94 ? -14.026 -25.036 13.055 1.00 76.75 94 SER A CA 1
ATOM 717 C C . SER A 1 94 ? -13.213 -24.454 11.906 1.00 76.75 94 SER A C 1
ATOM 719 O O . SER A 1 94 ? -13.434 -23.310 11.506 1.00 76.75 94 SER A O 1
ATOM 721 N N . LEU A 1 95 ? -12.290 -25.241 11.362 1.00 80.31 95 LEU A N 1
ATOM 722 C CA . LEU A 1 95 ? -11.617 -24.897 10.117 1.00 80.31 95 LEU A CA 1
ATOM 723 C C . LEU A 1 95 ? -12.641 -24.929 8.977 1.00 80.31 95 LEU A C 1
ATOM 725 O O . LEU A 1 95 ? -13.357 -25.921 8.809 1.00 80.31 95 LEU A O 1
ATOM 729 N N . ASP A 1 96 ? -12.711 -23.849 8.200 1.00 86.19 96 ASP A N 1
ATOM 730 C CA . ASP A 1 96 ? -13.517 -23.815 6.983 1.00 86.19 96 ASP A CA 1
ATOM 731 C C . ASP A 1 96 ? -12.867 -24.719 5.930 1.00 86.19 96 ASP A C 1
ATOM 733 O O .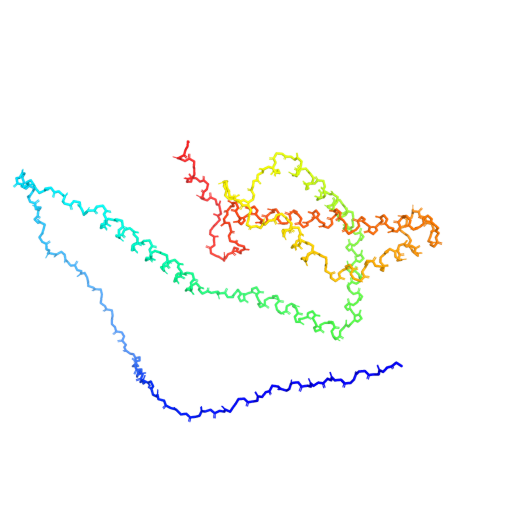 ASP A 1 96 ? -11.952 -24.328 5.200 1.00 86.19 96 ASP A O 1
ATOM 737 N N . LYS A 1 97 ? -13.335 -25.969 5.897 1.00 88.88 97 LYS A N 1
ATOM 738 C CA . LYS A 1 97 ? -12.817 -27.022 5.020 1.00 88.88 97 LYS A CA 1
ATOM 739 C C . LYS A 1 97 ? -12.967 -26.662 3.545 1.00 88.88 97 LYS A C 1
ATOM 741 O O . LYS A 1 97 ? -12.142 -27.095 2.746 1.00 88.88 97 LYS A O 1
ATOM 746 N N . VAL A 1 98 ? -13.990 -25.883 3.186 1.00 91.94 98 VAL A N 1
ATOM 747 C CA . VAL A 1 98 ? -14.251 -25.490 1.796 1.00 91.94 98 VAL A CA 1
ATOM 748 C C . VAL A 1 98 ? -13.209 -24.475 1.355 1.00 91.94 98 VAL A C 1
ATOM 750 O O . VAL A 1 98 ? -12.528 -24.694 0.354 1.00 91.94 98 VAL A O 1
ATOM 753 N N . THR A 1 99 ? -13.017 -23.413 2.139 1.00 92.00 99 THR A N 1
ATOM 754 C CA . THR A 1 99 ? -12.007 -22.393 1.832 1.00 92.00 99 THR A CA 1
ATOM 755 C C . THR A 1 99 ? -10.602 -22.996 1.831 1.00 92.00 99 THR A C 1
ATOM 757 O O . THR A 1 99 ? -9.843 -22.784 0.885 1.00 92.00 99 THR A O 1
ATOM 760 N N . PHE A 1 100 ? -10.266 -23.811 2.835 1.00 93.19 100 PHE A N 1
ATOM 761 C CA . PHE A 1 100 ? -8.965 -24.482 2.919 1.00 93.19 100 PHE A CA 1
ATOM 762 C C . PHE A 1 100 ? -8.718 -25.453 1.756 1.00 93.19 100 PHE A C 1
ATOM 764 O O . PHE A 1 100 ? -7.642 -25.444 1.164 1.00 93.19 100 PHE A O 1
ATOM 771 N N . GLY A 1 101 ? -9.719 -26.258 1.387 1.00 93.44 101 GLY A N 1
ATOM 772 C CA . GLY A 1 101 ? -9.612 -27.198 0.274 1.00 93.44 101 GLY A CA 1
ATOM 773 C C . GLY A 1 101 ? -9.418 -26.497 -1.070 1.00 93.44 101 GLY A C 1
ATOM 774 O O . GLY A 1 101 ? -8.490 -26.827 -1.802 1.00 93.44 101 GLY A O 1
ATOM 775 N N . ILE A 1 102 ? -10.248 -25.494 -1.379 1.00 95.69 102 ILE A N 1
ATOM 776 C CA . ILE A 1 102 ? -10.179 -24.769 -2.658 1.00 95.69 102 ILE A CA 1
ATOM 777 C C . ILE A 1 102 ? -8.848 -24.017 -2.780 1.00 95.69 102 ILE A C 1
ATOM 779 O O . ILE A 1 102 ? -8.147 -24.165 -3.780 1.00 95.69 102 ILE A O 1
ATOM 783 N N . THR A 1 103 ? -8.469 -23.246 -1.755 1.00 96.06 103 THR A N 1
ATOM 784 C CA . THR A 1 103 ? -7.208 -22.481 -1.766 1.00 96.06 103 THR A CA 1
ATOM 785 C C . THR A 1 103 ? -5.982 -23.388 -1.820 1.00 96.06 103 THR A C 1
ATOM 787 O O . THR A 1 103 ? -5.055 -23.108 -2.579 1.00 96.06 103 THR A O 1
ATOM 790 N N . GLY A 1 104 ? -6.002 -24.508 -1.093 1.00 95.19 104 GLY A N 1
ATOM 791 C CA . GLY A 1 104 ? -4.928 -25.497 -1.105 1.00 95.19 104 GLY A CA 1
ATOM 792 C C . GLY A 1 104 ? -4.745 -26.164 -2.469 1.00 95.19 104 GLY A C 1
ATOM 793 O O . GLY A 1 104 ? -3.623 -26.241 -2.966 1.00 95.19 104 GLY A O 1
ATOM 794 N N . VAL A 1 105 ? -5.837 -26.593 -3.112 1.00 96.75 105 VAL A N 1
ATOM 795 C CA . VAL A 1 105 ? -5.779 -27.210 -4.450 1.00 96.75 105 VAL A CA 1
ATOM 796 C C . VAL A 1 105 ? -5.238 -26.225 -5.484 1.00 96.75 105 VAL A C 1
ATOM 798 O O . VAL A 1 105 ? -4.361 -26.590 -6.264 1.00 96.75 105 VAL A O 1
ATOM 801 N N . ILE A 1 106 ? -5.706 -24.973 -5.466 1.00 97.06 106 ILE A N 1
ATOM 802 C CA . ILE A 1 106 ? -5.224 -23.936 -6.388 1.00 97.06 106 ILE A CA 1
ATOM 803 C C . ILE A 1 106 ? -3.728 -23.668 -6.171 1.00 97.06 106 ILE A C 1
ATOM 805 O O . ILE A 1 106 ? -2.974 -23.606 -7.141 1.00 97.06 106 ILE A O 1
ATOM 809 N N . ALA A 1 107 ? -3.280 -23.562 -4.916 1.00 96.81 107 ALA A N 1
ATOM 810 C CA . ALA A 1 107 ? -1.873 -23.338 -4.596 1.00 96.81 107 ALA A CA 1
ATOM 811 C C . ALA A 1 107 ? -0.980 -24.490 -5.088 1.00 96.81 107 ALA A C 1
ATOM 813 O O . ALA A 1 107 ? 0.030 -24.248 -5.748 1.00 96.81 107 ALA A O 1
ATOM 814 N N . ILE A 1 108 ? -1.370 -25.742 -4.827 1.00 96.75 108 ILE A N 1
ATOM 815 C CA . ILE A 1 108 ? -0.617 -26.924 -5.273 1.00 96.75 108 ILE A CA 1
ATOM 816 C C . ILE A 1 108 ? -0.585 -26.999 -6.804 1.00 96.75 108 ILE A C 1
ATOM 818 O O . ILE A 1 108 ? 0.479 -27.219 -7.379 1.00 96.75 108 ILE A O 1
ATOM 822 N N . ALA A 1 109 ? -1.717 -26.770 -7.474 1.00 95.44 109 ALA A N 1
ATOM 823 C CA . ALA A 1 109 ? -1.785 -26.768 -8.933 1.00 95.44 109 ALA A CA 1
ATOM 824 C C . ALA A 1 109 ? -0.855 -25.710 -9.548 1.00 95.44 109 ALA A C 1
ATOM 826 O O . ALA A 1 109 ? -0.136 -26.003 -10.504 1.00 95.44 109 ALA A O 1
ATOM 827 N N . PHE A 1 110 ? -0.814 -24.505 -8.969 1.00 95.62 110 PHE A N 1
ATOM 828 C CA . PHE A 1 110 ? 0.072 -23.435 -9.424 1.00 95.62 110 PHE A CA 1
ATOM 829 C C . PHE A 1 110 ? 1.554 -23.796 -9.250 1.00 95.62 110 PHE A C 1
ATOM 831 O O . PHE A 1 110 ? 2.354 -23.590 -10.162 1.00 95.62 110 PHE A O 1
ATOM 838 N N . VAL A 1 111 ? 1.919 -24.402 -8.116 1.00 96.19 111 VAL A N 1
ATOM 839 C CA . VAL A 1 111 ? 3.288 -24.879 -7.864 1.00 96.19 111 VAL A CA 1
ATOM 840 C C . VAL A 1 111 ? 3.686 -25.966 -8.865 1.00 96.19 111 VAL A C 1
ATOM 842 O O . VAL A 1 111 ? 4.760 -25.885 -9.459 1.00 96.19 111 VAL A O 1
ATOM 845 N N . ILE A 1 112 ? 2.817 -26.954 -9.109 1.00 96.25 112 ILE A N 1
ATOM 846 C CA . ILE A 1 112 ? 3.068 -28.020 -10.093 1.00 96.25 112 ILE A CA 1
ATOM 847 C C . ILE A 1 112 ? 3.267 -27.426 -11.491 1.00 96.25 112 ILE A C 1
ATOM 849 O O . ILE A 1 112 ? 4.216 -27.797 -12.185 1.00 96.25 112 ILE A O 1
ATOM 853 N N . TRP A 1 113 ? 2.421 -26.473 -11.893 1.00 95.81 113 TRP A N 1
ATOM 854 C CA . TRP A 1 113 ? 2.564 -25.794 -13.179 1.00 95.81 113 TRP A CA 1
ATOM 855 C C . TRP A 1 113 ? 3.905 -25.056 -13.288 1.00 95.81 113 TRP A C 1
ATOM 857 O O . TRP A 1 113 ? 4.582 -25.169 -14.311 1.00 95.81 113 TRP A O 1
ATOM 867 N N . GLY A 1 114 ? 4.347 -24.397 -12.214 1.00 93.81 114 GLY A N 1
ATOM 868 C CA . GLY A 1 114 ? 5.657 -23.753 -12.152 1.00 93.81 114 GLY A CA 1
ATOM 869 C C . GLY A 1 114 ? 6.837 -24.717 -12.279 1.00 93.81 114 GLY A C 1
ATOM 870 O O . GLY A 1 114 ? 7.836 -24.357 -12.894 1.00 93.81 114 GLY A O 1
ATOM 871 N N . PHE A 1 115 ? 6.738 -25.948 -11.770 1.00 94.44 115 PHE A N 1
ATOM 872 C CA . PHE A 1 115 ? 7.810 -26.942 -11.910 1.00 94.44 115 PHE A CA 1
ATOM 873 C C . PHE A 1 115 ? 7.863 -27.578 -13.302 1.00 94.44 115 PHE A C 1
ATOM 875 O O . PHE A 1 115 ? 8.951 -27.726 -13.862 1.00 94.44 115 PHE A O 1
ATOM 882 N N . VAL A 1 116 ? 6.705 -27.950 -13.853 1.00 94.56 116 VAL A N 1
ATOM 883 C CA . VAL A 1 116 ? 6.606 -28.701 -15.117 1.00 94.56 116 VAL A CA 1
ATOM 884 C C . VAL A 1 116 ? 6.710 -27.782 -16.338 1.00 94.56 116 VAL A C 1
ATOM 886 O O . VAL A 1 116 ? 7.266 -28.175 -17.359 1.00 94.56 116 VAL A O 1
ATOM 889 N N . GLY A 1 117 ? 6.198 -26.554 -16.242 1.00 92.19 117 GLY A N 1
ATOM 890 C CA . GLY A 1 117 ? 6.023 -25.646 -17.373 1.00 92.19 117 GLY A CA 1
ATOM 891 C C . GLY A 1 117 ? 6.583 -24.250 -17.128 1.00 92.19 117 GLY A C 1
ATOM 892 O O . GLY A 1 117 ? 5.879 -23.280 -17.391 1.00 92.19 117 GLY A O 1
ATOM 893 N N . ARG A 1 118 ? 7.834 -24.132 -16.654 1.00 93.19 118 ARG A N 1
ATOM 894 C CA . ARG A 1 118 ? 8.494 -22.838 -16.359 1.00 93.19 118 ARG A CA 1
ATOM 895 C C . ARG A 1 118 ? 8.360 -21.811 -17.485 1.00 93.19 118 ARG A C 1
ATOM 897 O O . ARG A 1 118 ? 7.967 -20.677 -17.224 1.00 93.19 118 ARG A O 1
ATOM 904 N N . ASP A 1 119 ? 8.629 -22.214 -18.725 1.00 93.50 119 ASP A N 1
ATOM 905 C CA . ASP A 1 119 ? 8.575 -21.305 -19.877 1.00 93.50 119 ASP A CA 1
ATOM 906 C C . ASP A 1 119 ? 7.138 -20.875 -20.196 1.00 93.50 119 ASP A C 1
ATOM 908 O O . ASP A 1 119 ? 6.875 -19.700 -20.444 1.00 93.50 119 ASP A O 1
ATOM 912 N N . SER A 1 120 ? 6.183 -21.809 -20.106 1.00 94.38 120 SER A N 1
ATOM 913 C CA . SER A 1 120 ? 4.753 -21.525 -20.275 1.00 94.38 120 SER A CA 1
ATOM 914 C C . SER A 1 120 ? 4.236 -20.575 -19.191 1.00 94.38 120 SER A C 1
ATOM 916 O O . SER A 1 120 ? 3.540 -19.609 -19.511 1.00 94.38 120 SER A O 1
ATOM 918 N N . LEU A 1 121 ? 4.608 -20.800 -17.928 1.00 93.75 121 LEU A N 1
ATOM 919 C CA . LEU A 1 121 ? 4.243 -19.932 -16.813 1.00 93.75 121 LEU A CA 1
ATOM 920 C C . LEU A 1 121 ? 4.850 -18.536 -16.981 1.00 93.75 121 LEU A C 1
ATOM 922 O O . LEU A 1 121 ? 4.147 -17.546 -16.787 1.00 93.75 121 LEU A O 1
ATOM 926 N N . SER A 1 122 ? 6.122 -18.447 -17.376 1.00 94.38 122 SER A N 1
ATOM 927 C CA . SER A 1 122 ? 6.809 -17.176 -17.632 1.00 94.38 122 SER A CA 1
ATOM 928 C C . SER A 1 122 ? 6.136 -16.384 -18.757 1.00 94.38 122 SER A C 1
ATOM 930 O O . SER A 1 122 ? 5.787 -15.216 -18.570 1.00 94.38 122 SER A O 1
ATOM 932 N N . ALA A 1 123 ? 5.859 -17.030 -19.896 1.00 95.50 123 ALA A N 1
ATOM 933 C CA . ALA A 1 123 ? 5.187 -16.400 -21.031 1.00 95.50 123 ALA A CA 1
ATOM 934 C C . ALA A 1 123 ? 3.764 -15.946 -20.676 1.00 95.50 123 ALA A C 1
ATOM 936 O O . ALA A 1 123 ? 3.381 -14.814 -20.972 1.00 95.50 123 ALA A O 1
ATOM 937 N N . THR A 1 124 ? 2.999 -16.796 -19.984 1.00 95.25 124 THR A N 1
ATOM 938 C CA . THR A 1 124 ? 1.623 -16.477 -19.575 1.00 95.25 124 THR A CA 1
ATOM 939 C C . THR A 1 124 ? 1.599 -15.343 -18.554 1.00 95.25 124 THR A C 1
ATOM 941 O O . THR A 1 124 ? 0.816 -14.408 -18.699 1.00 95.25 124 THR A O 1
ATOM 944 N N . SER A 1 125 ? 2.486 -15.376 -17.554 1.00 95.06 125 SER A N 1
ATOM 945 C CA . SER A 1 125 ? 2.579 -14.331 -16.524 1.00 95.06 125 SER A CA 1
ATOM 946 C C . SER A 1 125 ? 3.020 -12.995 -17.117 1.00 95.06 125 SER A C 1
ATOM 948 O O . SER A 1 125 ? 2.463 -11.961 -16.767 1.00 95.06 125 SER A O 1
ATOM 950 N N . THR A 1 126 ? 3.971 -13.010 -18.054 1.00 95.88 126 THR A N 1
ATOM 951 C CA . THR A 1 126 ? 4.425 -11.799 -18.755 1.00 95.88 126 THR A CA 1
ATOM 952 C C . THR A 1 126 ? 3.318 -11.227 -19.639 1.00 95.88 126 THR A C 1
ATOM 954 O O . THR A 1 126 ? 3.076 -10.023 -19.616 1.00 95.88 126 THR A O 1
ATOM 957 N N . GLY A 1 127 ? 2.595 -12.079 -20.374 1.00 96.69 127 GLY A N 1
ATOM 958 C CA . GLY A 1 127 ? 1.442 -11.661 -21.174 1.00 96.69 127 GLY A CA 1
ATOM 959 C C . GLY A 1 127 ? 0.329 -11.053 -20.319 1.00 96.69 127 GLY A C 1
ATOM 960 O O . GLY A 1 127 ? -0.179 -9.981 -20.642 1.00 96.69 127 GLY A O 1
ATOM 961 N N . ALA A 1 128 ? 0.002 -11.690 -19.191 1.00 96.06 128 ALA A N 1
ATOM 962 C CA . ALA A 1 128 ? -0.978 -11.180 -18.238 1.00 96.06 128 ALA A CA 1
ATOM 963 C C . ALA A 1 128 ? -0.532 -9.851 -17.608 1.00 96.06 128 ALA A C 1
ATOM 965 O O . ALA A 1 128 ? -1.332 -8.922 -17.529 1.00 96.06 128 ALA A O 1
ATOM 966 N N . LEU A 1 129 ? 0.739 -9.730 -17.207 1.00 94.81 129 LEU A N 1
ATOM 967 C CA . LEU A 1 129 ? 1.298 -8.489 -16.671 1.00 94.81 129 LEU A CA 1
ATOM 968 C C . LEU A 1 129 ? 1.190 -7.352 -17.690 1.00 94.81 129 LEU A C 1
ATOM 970 O O . LEU A 1 129 ? 0.665 -6.294 -17.357 1.00 94.81 129 LEU A O 1
ATOM 974 N N . ASN A 1 130 ? 1.633 -7.575 -18.929 1.00 95.94 130 ASN A N 1
ATOM 975 C CA . ASN A 1 130 ? 1.569 -6.565 -19.985 1.00 95.94 130 ASN A CA 1
ATOM 976 C C . ASN A 1 130 ? 0.126 -6.129 -20.254 1.00 95.94 130 ASN A C 1
ATOM 978 O O . ASN A 1 130 ? -0.141 -4.934 -20.338 1.00 95.94 130 ASN A O 1
ATOM 982 N N . TRP A 1 131 ? -0.812 -7.080 -20.294 1.00 96.38 131 TRP A N 1
ATOM 983 C CA . TRP A 1 131 ? -2.234 -6.784 -20.447 1.00 96.38 131 TRP A CA 1
ATOM 984 C C . TRP A 1 131 ? -2.767 -5.919 -19.293 1.00 96.38 131 TRP A C 1
ATOM 986 O O . TRP A 1 131 ? -3.407 -4.894 -19.521 1.00 96.38 131 TRP A O 1
ATOM 996 N N . VAL A 1 132 ? -2.464 -6.271 -18.038 1.00 96.56 132 VAL A N 1
ATOM 997 C CA . VAL A 1 132 ? -2.891 -5.469 -16.878 1.00 96.56 132 VAL A CA 1
ATOM 998 C C . VAL A 1 132 ? -2.288 -4.063 -16.933 1.00 96.56 132 VAL A C 1
ATOM 1000 O O . VAL A 1 132 ? -3.000 -3.088 -16.692 1.00 96.56 132 VAL A O 1
ATOM 1003 N N . MET A 1 133 ? -1.007 -3.942 -17.282 1.00 93.75 133 MET A N 1
ATOM 1004 C CA . MET A 1 133 ? -0.317 -2.654 -17.380 1.00 93.75 133 MET A CA 1
ATOM 1005 C C . MET A 1 133 ? -0.905 -1.767 -18.484 1.00 93.75 133 MET A C 1
ATOM 1007 O O . MET A 1 133 ? -1.116 -0.578 -18.253 1.00 93.75 133 MET A O 1
ATOM 1011 N N . GLU A 1 134 ? -1.223 -2.337 -19.648 1.00 94.25 134 GLU A N 1
ATOM 1012 C CA . GLU A 1 134 ? -1.767 -1.606 -20.796 1.00 94.25 134 GLU A CA 1
ATOM 1013 C C . GLU A 1 134 ? -3.205 -1.125 -20.552 1.00 94.25 134 GLU A C 1
ATOM 1015 O O . GLU A 1 134 ? -3.506 0.055 -20.734 1.00 94.25 134 GLU A O 1
ATOM 1020 N N . TYR A 1 135 ? -4.094 -2.005 -20.077 1.00 94.31 135 TYR A N 1
ATOM 1021 C CA . TYR A 1 135 ? -5.520 -1.678 -19.943 1.00 94.31 135 TYR A CA 1
ATOM 1022 C C . TYR A 1 135 ? -5.898 -1.084 -18.585 1.00 94.31 135 TYR A C 1
ATOM 1024 O O . TYR A 1 135 ? -6.826 -0.279 -18.496 1.00 94.31 135 TYR A O 1
ATOM 1032 N N . THR A 1 136 ? -5.200 -1.474 -17.516 1.00 95.31 136 THR A N 1
ATOM 1033 C CA . THR A 1 136 ? -5.555 -1.109 -16.133 1.00 95.31 136 THR A CA 1
ATOM 1034 C C . THR A 1 136 ? -4.560 -0.125 -15.515 1.00 95.31 136 THR A C 1
ATOM 1036 O O . THR A 1 136 ? -4.829 0.415 -14.444 1.00 95.31 136 THR A O 1
ATOM 1039 N N . GLY A 1 137 ? -3.438 0.187 -16.174 1.00 91.25 137 GLY A N 1
ATOM 1040 C CA . GLY A 1 137 ? -2.408 1.078 -15.626 1.00 91.25 137 GLY A CA 1
ATOM 1041 C C . GLY A 1 137 ? -2.943 2.447 -15.186 1.00 91.25 137 GLY A C 1
ATOM 1042 O O . GLY A 1 137 ? -2.651 2.903 -14.081 1.00 91.25 137 GLY A O 1
ATOM 1043 N N . TRP A 1 138 ? -3.801 3.074 -15.997 1.00 94.38 138 TRP A N 1
ATOM 1044 C CA . TRP A 1 138 ? -4.431 4.359 -15.660 1.00 94.38 138 TRP A CA 1
ATOM 1045 C C . TRP A 1 138 ? -5.319 4.266 -14.409 1.00 94.38 138 TRP A C 1
ATOM 1047 O O . TRP A 1 138 ? -5.329 5.178 -13.581 1.00 94.38 138 TRP A O 1
ATOM 1057 N N . LEU A 1 139 ? -6.030 3.146 -14.244 1.00 95.44 139 LEU A N 1
ATOM 1058 C CA . LEU A 1 139 ? -6.896 2.899 -13.099 1.00 95.44 139 LEU A CA 1
ATOM 1059 C C . LEU A 1 139 ? -6.052 2.790 -11.823 1.00 95.44 139 LEU A C 1
ATOM 1061 O O . LEU A 1 139 ? -6.371 3.443 -10.833 1.00 95.44 139 LEU A O 1
ATOM 1065 N N . PHE A 1 140 ? -4.941 2.045 -11.860 1.00 93.12 140 PHE A N 1
ATOM 1066 C CA . PHE A 1 140 ? -4.012 1.944 -10.728 1.00 93.12 140 PHE A CA 1
ATOM 1067 C C . PHE A 1 140 ? -3.445 3.307 -10.318 1.00 93.12 140 PHE A C 1
ATOM 1069 O O . PHE A 1 140 ? -3.433 3.613 -9.126 1.00 93.12 140 PHE A O 1
ATOM 1076 N N . MET A 1 141 ? -3.031 4.142 -11.278 1.00 92.25 141 MET A N 1
ATOM 1077 C CA . MET A 1 141 ? -2.514 5.485 -10.985 1.00 92.25 141 MET A CA 1
ATOM 1078 C C . MET A 1 141 ? -3.575 6.366 -10.314 1.00 92.25 141 MET A C 1
ATOM 1080 O O . MET A 1 141 ? -3.309 6.964 -9.271 1.00 92.25 141 MET A O 1
ATOM 1084 N N . LEU A 1 142 ? -4.797 6.400 -10.860 1.00 95.75 142 LEU A N 1
ATOM 1085 C CA . LEU A 1 142 ? -5.889 7.191 -10.286 1.00 95.75 142 LEU A CA 1
ATOM 1086 C C . LEU A 1 142 ? -6.294 6.697 -8.896 1.00 95.75 142 LEU A C 1
ATOM 1088 O O . LEU A 1 142 ? -6.480 7.517 -8.000 1.00 95.75 142 LEU A O 1
ATOM 1092 N N . LEU A 1 143 ? -6.408 5.382 -8.691 1.00 95.56 143 LEU A N 1
ATOM 1093 C CA . LEU A 1 143 ? -6.738 4.819 -7.380 1.00 95.56 143 LEU A CA 1
ATOM 1094 C C . LEU A 1 143 ? -5.646 5.093 -6.348 1.00 95.56 143 LEU A C 1
ATOM 1096 O O . LEU A 1 143 ? -5.964 5.463 -5.219 1.00 95.56 143 LEU A O 1
ATOM 1100 N N . ALA A 1 144 ? -4.373 4.951 -6.720 1.00 93.81 144 ALA A N 1
ATOM 1101 C CA . ALA A 1 144 ? -3.263 5.230 -5.819 1.00 93.81 144 ALA A CA 1
ATOM 1102 C C . ALA A 1 144 ? -3.286 6.691 -5.349 1.00 93.81 144 ALA A C 1
ATOM 1104 O O . ALA A 1 144 ? -3.222 6.950 -4.146 1.00 93.81 144 ALA A O 1
ATOM 1105 N N . SER A 1 145 ? -3.452 7.644 -6.271 1.00 95.00 145 SER A N 1
ATOM 1106 C CA . SER A 1 145 ? -3.573 9.062 -5.917 1.00 95.00 145 SER A CA 1
ATOM 1107 C C . SER A 1 145 ? -4.858 9.365 -5.137 1.00 95.00 145 SER A C 1
ATOM 1109 O O . SER A 1 145 ? -4.826 10.135 -4.175 1.00 95.00 145 SER A O 1
ATOM 1111 N N . LEU A 1 146 ? -5.980 8.727 -5.489 1.00 96.12 146 LEU A N 1
ATOM 1112 C CA . LEU A 1 146 ? -7.250 8.868 -4.773 1.00 96.12 146 LEU A CA 1
ATOM 1113 C C . LEU A 1 146 ? -7.121 8.431 -3.313 1.00 96.12 146 LEU A C 1
ATOM 1115 O O . LEU A 1 146 ? -7.630 9.130 -2.441 1.00 96.12 146 LEU A O 1
ATOM 1119 N N . PHE A 1 147 ? -6.433 7.323 -3.020 1.00 96.00 147 PHE A N 1
ATOM 1120 C CA . PHE A 1 147 ? -6.242 6.871 -1.641 1.00 96.00 147 PHE A CA 1
ATOM 1121 C C . PHE A 1 147 ? -5.441 7.866 -0.805 1.00 96.00 147 PHE A C 1
ATOM 1123 O O . PHE A 1 147 ? -5.808 8.116 0.343 1.00 96.00 147 PHE A O 1
ATOM 1130 N N . VAL A 1 148 ? -4.405 8.487 -1.376 1.00 95.56 148 VAL A N 1
ATOM 1131 C CA . VAL A 1 148 ? -3.646 9.542 -0.686 1.00 95.56 148 VAL A CA 1
ATOM 1132 C C . VAL A 1 148 ? -4.559 10.719 -0.347 1.00 95.56 148 VAL A C 1
ATOM 1134 O O . VAL A 1 148 ? -4.644 11.118 0.815 1.00 95.56 148 VAL A O 1
ATOM 1137 N N . VAL A 1 149 ? -5.299 11.236 -1.332 1.00 95.88 149 VAL A N 1
ATOM 1138 C CA . VAL A 1 149 ? -6.235 12.353 -1.121 1.00 95.88 149 VAL A CA 1
ATOM 1139 C C . VAL A 1 149 ? -7.323 11.983 -0.111 1.00 95.88 149 VAL A C 1
ATOM 1141 O O . VAL A 1 149 ? -7.652 12.783 0.761 1.00 95.88 149 VAL A O 1
ATOM 1144 N N . PHE A 1 150 ? -7.856 10.766 -0.186 1.00 95.00 150 PHE A N 1
ATOM 1145 C CA . PHE A 1 150 ? -8.904 10.278 0.703 1.00 95.00 150 PHE A CA 1
ATOM 1146 C C . PHE A 1 150 ? -8.439 10.178 2.160 1.00 95.00 150 PHE A C 1
ATOM 1148 O O . PHE A 1 150 ? -9.148 10.630 3.058 1.00 95.00 150 PHE A O 1
ATOM 1155 N N . VAL A 1 151 ? -7.241 9.644 2.413 1.00 94.88 151 VAL A N 1
ATOM 1156 C CA . VAL A 1 151 ? -6.683 9.567 3.773 1.00 94.88 151 VAL A CA 1
ATOM 1157 C C . VAL A 1 151 ? -6.377 10.957 4.318 1.00 94.88 151 VAL A C 1
ATOM 1159 O O . VAL A 1 151 ? -6.694 11.230 5.474 1.00 94.88 151 VAL A O 1
ATOM 1162 N N . LEU A 1 152 ? -5.834 11.861 3.496 1.00 93.88 152 LEU A N 1
ATOM 1163 C CA . LEU A 1 152 ? -5.623 13.254 3.900 1.00 93.88 152 LEU A CA 1
ATOM 1164 C C . LEU A 1 152 ? -6.948 13.952 4.225 1.00 93.88 152 LEU A C 1
ATOM 1166 O O . LEU A 1 152 ? -7.045 14.648 5.233 1.00 93.88 152 LEU A O 1
ATOM 1170 N N . TRP A 1 153 ? -7.989 13.725 3.422 1.00 94.06 153 TRP A N 1
ATOM 1171 C CA . TRP A 1 153 ? -9.328 14.247 3.683 1.00 94.06 153 TRP A CA 1
ATOM 1172 C C . TRP A 1 153 ? -9.937 13.683 4.973 1.00 94.06 153 TRP A C 1
ATOM 1174 O O . TRP A 1 153 ? -10.557 14.430 5.727 1.00 94.06 153 TRP A O 1
ATOM 1184 N N . LEU A 1 154 ? -9.740 12.395 5.272 1.00 91.31 154 LEU A N 1
ATOM 1185 C CA . LEU A 1 154 ? -10.176 11.803 6.539 1.00 91.31 154 LEU A CA 1
ATOM 1186 C C . LEU A 1 154 ? -9.416 12.381 7.736 1.00 91.31 154 LEU A C 1
ATOM 1188 O O . LEU A 1 154 ? -10.040 12.693 8.749 1.00 91.31 154 LEU A O 1
ATOM 1192 N N . ALA A 1 155 ? -8.096 12.533 7.609 1.00 89.81 155 ALA A N 1
ATOM 1193 C CA . ALA A 1 155 ? -7.227 13.021 8.674 1.00 89.81 155 ALA A CA 1
ATOM 1194 C C . ALA A 1 155 ? -7.476 14.501 9.003 1.00 89.81 155 ALA A C 1
ATOM 1196 O O . ALA A 1 155 ? -7.520 14.866 10.173 1.00 89.81 155 ALA A O 1
ATOM 1197 N N . LEU A 1 156 ? -7.662 15.346 7.982 1.00 91.62 156 LEU A N 1
ATOM 1198 C CA . LEU A 1 156 ? -7.941 16.781 8.141 1.00 91.62 156 LEU A CA 1
ATOM 1199 C C . LEU A 1 156 ? -9.433 17.082 8.350 1.00 91.62 156 LEU A C 1
ATOM 1201 O O . LEU A 1 156 ? -9.801 18.173 8.784 1.00 91.62 156 LEU A O 1
ATOM 1205 N N . GLY A 1 157 ? -10.306 16.141 7.999 1.00 89.62 157 GLY A N 1
ATOM 1206 C CA . GLY A 1 157 ? -11.748 16.286 8.108 1.00 89.62 157 GLY A CA 1
ATOM 1207 C C . GLY A 1 157 ? -12.285 16.020 9.514 1.00 89.62 157 GLY A C 1
ATOM 1208 O O . GLY A 1 157 ? -11.588 15.602 10.435 1.00 89.62 157 GLY A O 1
ATOM 1209 N N . LYS A 1 158 ? -13.604 16.177 9.663 1.00 81.56 158 LYS A N 1
ATOM 1210 C CA . LYS A 1 158 ? -14.336 15.929 10.922 1.00 81.56 158 LYS A CA 1
ATOM 1211 C C . LYS A 1 158 ? -14.206 14.500 11.470 1.00 81.56 158 LYS A C 1
ATOM 1213 O O . LYS A 1 158 ? -14.494 14.270 12.640 1.00 81.56 158 LYS A O 1
ATOM 1218 N N . PHE A 1 159 ? -13.823 13.544 10.624 1.00 83.19 159 PHE A N 1
ATOM 1219 C CA . PHE A 1 159 ? -13.740 12.127 10.976 1.00 83.19 159 PHE A CA 1
ATOM 1220 C C . PHE A 1 159 ? -12.421 11.750 11.663 1.00 83.19 159 PHE A C 1
ATOM 1222 O O . PHE A 1 159 ? -12.398 10.747 12.371 1.00 83.19 159 PHE A O 1
ATOM 1229 N N . GLY A 1 160 ? -11.361 12.557 11.529 1.00 80.69 160 GLY A N 1
ATOM 1230 C CA . GLY A 1 160 ? -10.067 12.302 12.173 1.00 80.69 160 GLY A CA 1
ATOM 1231 C C . GLY A 1 160 ? -10.102 12.403 13.703 1.00 80.69 160 GLY A C 1
ATOM 1232 O O . GLY A 1 160 ? -9.319 11.749 14.382 1.00 80.69 160 GLY A O 1
ATOM 1233 N N . ASN A 1 161 ? -11.058 13.155 14.258 1.00 81.00 161 ASN A N 1
ATOM 1234 C CA . ASN A 1 161 ? -11.218 13.326 15.707 1.00 81.00 161 ASN A CA 1
ATOM 1235 C C . ASN A 1 161 ? -12.006 12.194 16.384 1.00 81.00 161 ASN A C 1
ATOM 1237 O O . ASN A 1 161 ? -12.231 12.246 17.593 1.00 81.00 161 ASN A O 1
ATOM 1241 N N . ILE A 1 162 ? -12.473 11.194 15.631 1.00 82.81 162 ILE A N 1
ATOM 1242 C CA . ILE A 1 162 ? -13.253 10.088 16.189 1.00 82.81 162 ILE A CA 1
ATOM 1243 C C . ILE A 1 162 ? -12.281 9.024 16.718 1.00 82.81 162 ILE A C 1
ATOM 1245 O O . ILE A 1 162 ? -11.580 8.404 15.914 1.00 82.81 162 ILE A O 1
ATOM 1249 N N . PRO A 1 163 ? -12.233 8.764 18.039 1.00 81.19 163 PRO A N 1
ATOM 1250 C CA . PRO A 1 163 ? -11.368 7.724 18.579 1.00 81.19 163 PRO A CA 1
ATOM 1251 C C . PRO A 1 163 ? -11.810 6.342 18.078 1.00 81.19 163 PRO A C 1
ATOM 1253 O O . PRO A 1 163 ? -12.995 5.995 18.098 1.00 81.19 163 PRO A O 1
ATOM 1256 N N . LEU A 1 164 ? -10.837 5.537 17.642 1.00 79.00 164 LEU A N 1
ATOM 1257 C CA . LEU A 1 164 ? -11.033 4.166 17.159 1.00 79.00 164 LEU A CA 1
ATOM 1258 C C . LEU A 1 164 ? -11.171 3.184 18.336 1.00 79.00 164 LEU A C 1
ATOM 1260 O O . LEU A 1 164 ? -10.338 2.308 18.535 1.00 79.00 164 LEU A O 1
ATOM 1264 N N . GLY A 1 165 ? -12.225 3.358 19.130 1.00 79.12 165 GLY A N 1
ATOM 1265 C CA . GLY A 1 165 ? -12.510 2.569 20.327 1.00 79.12 165 GLY A CA 1
ATOM 1266 C C . GLY A 1 165 ? -13.856 2.946 20.940 1.00 79.12 165 GLY A C 1
ATOM 1267 O O . GLY A 1 165 ? -14.697 3.590 20.293 1.00 79.12 165 GLY A O 1
ATOM 1268 N N . LYS A 1 166 ? -14.079 2.551 22.195 1.00 74.56 166 LYS A N 1
ATOM 1269 C CA . LYS A 1 166 ? -15.229 3.038 22.969 1.00 74.56 166 LYS A CA 1
ATOM 1270 C C . LYS A 1 166 ? -15.026 4.504 23.355 1.00 74.56 166 LYS A C 1
ATOM 1272 O O . LYS A 1 166 ? -13.903 5.000 23.421 1.00 74.56 166 LYS A O 1
ATOM 1277 N N . ASP A 1 167 ? -16.126 5.209 23.609 1.00 76.19 167 ASP A N 1
ATOM 1278 C CA . ASP A 1 167 ? -16.057 6.608 24.035 1.00 76.19 167 ASP A CA 1
ATOM 1279 C C . ASP A 1 167 ? -15.266 6.710 25.355 1.00 76.19 167 ASP A C 1
ATOM 1281 O O . ASP A 1 167 ? -15.612 6.066 26.344 1.00 76.19 167 ASP A O 1
ATOM 1285 N N . GLY A 1 168 ? -14.177 7.488 25.351 1.00 75.12 168 GLY A N 1
ATOM 1286 C CA . GLY A 1 168 ? -13.299 7.680 26.514 1.00 75.12 168 GLY A CA 1
ATOM 1287 C C . GLY A 1 168 ? -12.223 6.605 26.729 1.00 75.12 168 GLY A C 1
ATOM 1288 O O . GLY A 1 168 ? -11.507 6.664 27.729 1.00 75.12 168 GLY A O 1
ATOM 1289 N N . GLU A 1 169 ? -12.079 5.641 25.817 1.00 82.31 169 GLU A N 1
ATOM 1290 C CA . GLU A 1 169 ? -11.020 4.632 25.887 1.00 82.31 169 GLU A CA 1
ATOM 1291 C C . GLU A 1 169 ? -9.644 5.253 25.602 1.00 82.31 169 GLU A C 1
ATOM 1293 O O . GLU A 1 169 ? -9.458 5.990 24.630 1.00 82.31 169 GLU A O 1
ATOM 1298 N N . LYS A 1 170 ? -8.672 4.983 26.481 1.00 82.81 170 LYS A N 1
ATOM 1299 C CA . LYS A 1 170 ? -7.296 5.469 26.326 1.00 82.81 170 LYS A CA 1
ATOM 1300 C C . LYS A 1 170 ? -6.507 4.528 25.406 1.00 82.81 170 LYS A C 1
ATOM 1302 O O . LYS A 1 170 ? -6.777 3.330 25.419 1.00 82.81 170 LYS A O 1
ATOM 1307 N N . PRO A 1 171 ? -5.507 5.031 24.659 1.00 87.56 171 PRO A N 1
ATOM 1308 C CA . PRO A 1 171 ? -4.619 4.177 23.876 1.00 87.56 171 PRO A CA 1
ATOM 1309 C C . PRO A 1 171 ? -3.952 3.106 24.748 1.00 87.56 171 PRO A C 1
ATOM 1311 O O . PRO A 1 171 ? -3.405 3.425 25.804 1.00 87.56 171 PRO A O 1
ATOM 1314 N N . GLU A 1 172 ? -3.970 1.855 24.286 1.00 87.75 172 GLU A N 1
ATOM 1315 C CA . GLU A 1 172 ? -3.321 0.725 24.969 1.00 87.75 172 GLU A CA 1
ATOM 1316 C C . GLU A 1 172 ? -1.790 0.868 24.974 1.00 87.75 172 GLU A C 1
ATOM 1318 O O . GLU A 1 172 ? -1.120 0.544 25.953 1.00 87.75 172 GLU A O 1
ATOM 1323 N N . PHE A 1 173 ? -1.234 1.429 23.896 1.00 87.94 173 PHE A N 1
ATOM 1324 C CA . PHE A 1 173 ? 0.201 1.641 23.733 1.00 87.94 173 PHE A CA 1
ATOM 1325 C C . PHE A 1 173 ? 0.564 3.123 23.790 1.00 87.94 173 PHE A C 1
ATOM 1327 O O . PHE A 1 173 ? -0.144 3.991 23.275 1.00 87.94 173 PHE A O 1
ATOM 1334 N N . ARG A 1 174 ? 1.736 3.418 24.363 1.00 92.69 174 ARG A N 1
ATOM 1335 C CA . ARG A 1 174 ? 2.344 4.753 24.293 1.00 92.69 174 ARG A CA 1
ATOM 1336 C C . ARG A 1 174 ? 2.650 5.106 22.838 1.00 92.69 174 ARG A C 1
ATOM 1338 O O . ARG A 1 174 ? 3.100 4.251 22.080 1.00 92.69 174 ARG A O 1
ATOM 1345 N N . THR A 1 175 ? 2.519 6.380 22.475 1.00 90.62 175 THR A N 1
ATOM 1346 C CA . THR A 1 175 ? 2.709 6.865 21.096 1.00 90.62 175 THR A CA 1
ATOM 1347 C C . THR A 1 175 ? 4.048 6.442 20.485 1.00 90.62 175 THR A C 1
ATOM 1349 O O . THR A 1 175 ? 4.084 6.002 19.343 1.00 90.62 175 THR A O 1
ATOM 1352 N N . VAL A 1 176 ? 5.144 6.502 21.251 1.00 93.56 176 VAL A N 1
ATOM 1353 C CA . VAL A 1 176 ? 6.478 6.088 20.772 1.00 93.56 176 VAL A CA 1
ATOM 1354 C C . VAL A 1 176 ? 6.526 4.588 20.476 1.00 93.56 176 VAL A C 1
ATOM 1356 O O . VAL A 1 176 ? 7.032 4.185 19.433 1.00 93.56 176 VAL A O 1
ATOM 1359 N N . SER A 1 177 ? 5.960 3.762 21.360 1.00 93.44 177 SER A N 1
ATOM 1360 C CA . SER A 1 177 ? 5.862 2.314 21.153 1.00 93.44 177 SER A CA 1
ATOM 1361 C C . SER A 1 177 ? 4.985 1.985 19.944 1.00 93.44 177 SER A C 1
ATOM 1363 O O . SER A 1 177 ? 5.337 1.114 19.158 1.00 93.44 177 SER A O 1
ATOM 1365 N N . TRP A 1 178 ? 3.884 2.714 19.747 1.00 91.31 178 TRP A N 1
ATOM 1366 C CA . TRP A 1 178 ? 3.014 2.555 18.581 1.00 91.31 178 TRP A CA 1
ATOM 1367 C C . TRP A 1 178 ? 3.725 2.890 17.262 1.00 91.31 178 TRP A C 1
ATOM 1369 O O . TRP A 1 178 ? 3.675 2.094 16.326 1.00 91.31 178 TRP A O 1
ATOM 1379 N N . VAL A 1 179 ? 4.461 4.005 17.203 1.00 89.50 179 VAL A N 1
ATOM 1380 C CA . VAL A 1 179 ? 5.270 4.356 16.024 1.00 89.50 179 VAL A CA 1
ATOM 1381 C C . VAL A 1 179 ? 6.345 3.295 15.768 1.00 89.50 179 VAL A C 1
ATOM 1383 O O . VAL A 1 179 ? 6.514 2.859 14.632 1.00 89.50 179 VAL A O 1
ATOM 1386 N N . ALA A 1 180 ? 7.030 2.818 16.812 1.00 91.12 180 ALA A N 1
ATOM 1387 C CA . ALA A 1 180 ? 8.029 1.760 16.677 1.00 91.12 180 ALA A CA 1
ATOM 1388 C C . ALA A 1 180 ? 7.430 0.461 16.105 1.00 91.12 180 ALA A C 1
ATOM 1390 O O . ALA A 1 180 ? 8.033 -0.144 15.221 1.00 91.12 180 ALA A O 1
ATOM 1391 N N . MET A 1 181 ? 6.225 0.067 16.539 1.00 91.12 181 MET A N 1
ATOM 1392 C CA . MET A 1 181 ? 5.517 -1.093 15.982 1.00 91.12 181 MET A CA 1
ATOM 1393 C C . MET A 1 181 ? 5.159 -0.905 14.503 1.00 91.12 181 MET A C 1
ATOM 1395 O O . MET A 1 181 ? 5.294 -1.848 13.729 1.00 91.12 181 MET A O 1
ATOM 1399 N N . MET A 1 182 ? 4.754 0.300 14.087 1.00 87.94 182 MET A N 1
ATOM 1400 C CA . MET A 1 182 ? 4.485 0.599 12.673 1.00 87.94 182 MET A CA 1
ATOM 1401 C C . MET A 1 182 ? 5.741 0.465 11.806 1.00 87.94 182 MET A C 1
ATOM 1403 O O . MET A 1 182 ? 5.680 -0.134 10.732 1.00 87.94 182 MET A O 1
ATOM 1407 N N . PHE A 1 183 ? 6.893 0.947 12.283 1.00 83.00 183 PHE A N 1
ATOM 1408 C CA . PHE A 1 183 ? 8.162 0.768 11.573 1.00 83.00 183 PHE A CA 1
ATOM 1409 C C . PHE A 1 183 ? 8.614 -0.698 11.553 1.00 83.00 183 PHE A C 1
ATOM 1411 O O . PHE A 1 183 ? 9.033 -1.178 10.503 1.00 83.00 183 PHE A O 1
ATOM 1418 N N . ALA A 1 184 ? 8.476 -1.424 12.666 1.00 85.94 184 ALA A N 1
ATOM 1419 C CA . ALA A 1 184 ? 8.840 -2.840 12.747 1.00 85.94 184 ALA A CA 1
ATOM 1420 C C . ALA A 1 184 ? 7.971 -3.731 11.841 1.00 85.94 184 ALA A C 1
ATOM 1422 O O . ALA A 1 184 ? 8.479 -4.675 11.244 1.00 85.94 184 ALA A O 1
ATOM 1423 N N . ALA A 1 185 ? 6.675 -3.428 11.719 1.00 82.75 185 ALA A N 1
ATOM 1424 C CA . ALA A 1 185 ? 5.757 -4.180 10.868 1.00 82.75 185 ALA A CA 1
ATOM 1425 C C . ALA A 1 185 ? 5.870 -3.810 9.376 1.00 82.75 185 ALA A C 1
ATOM 1427 O O . ALA A 1 185 ? 5.664 -4.669 8.521 1.00 82.75 185 ALA A O 1
ATOM 1428 N N . GLY A 1 186 ? 6.162 -2.542 9.053 1.00 70.81 186 GLY A N 1
ATOM 1429 C CA . GLY A 1 186 ? 6.106 -2.022 7.681 1.00 70.81 186 GLY A CA 1
ATOM 1430 C C . GLY A 1 186 ? 7.432 -2.036 6.912 1.00 70.81 186 GLY A C 1
ATOM 1431 O O . GLY A 1 186 ? 7.436 -2.249 5.699 1.00 70.81 186 GLY A O 1
ATOM 1432 N N . MET A 1 187 ? 8.567 -1.830 7.585 1.00 73.50 187 MET A N 1
ATOM 1433 C CA . MET A 1 187 ? 9.884 -1.710 6.940 1.00 73.50 187 MET A CA 1
ATOM 1434 C C . MET A 1 187 ? 10.516 -3.096 6.754 1.00 73.50 187 MET A C 1
ATOM 1436 O O . MET A 1 187 ? 11.470 -3.464 7.431 1.00 73.50 187 MET A O 1
ATOM 1440 N N . GLY A 1 188 ? 9.918 -3.912 5.889 1.00 72.44 188 GLY A N 1
ATOM 1441 C CA . GLY A 1 188 ? 10.327 -5.301 5.684 1.00 72.44 188 GLY A CA 1
ATOM 1442 C C . GLY A 1 188 ? 11.538 -5.490 4.759 1.00 72.44 188 GLY A C 1
ATOM 1443 O O . GLY A 1 188 ? 12.385 -4.617 4.571 1.00 72.44 188 GLY A O 1
ATOM 1444 N N . ILE A 1 189 ? 11.556 -6.656 4.107 1.00 81.19 189 ILE A N 1
ATOM 1445 C CA . ILE A 1 189 ? 12.539 -7.075 3.094 1.00 81.19 189 ILE A CA 1
ATOM 1446 C C . ILE A 1 189 ? 12.605 -6.130 1.883 1.00 81.19 189 ILE A C 1
ATOM 1448 O O . ILE A 1 189 ? 13.663 -5.958 1.286 1.00 81.19 189 ILE A O 1
ATOM 1452 N N . GLY A 1 190 ? 11.494 -5.468 1.546 1.00 81.69 190 GLY A N 1
ATOM 1453 C CA . GLY A 1 190 ? 11.396 -4.591 0.380 1.00 81.69 190 GLY A CA 1
ATOM 1454 C C . GLY A 1 190 ? 12.445 -3.481 0.372 1.00 81.69 190 GLY A C 1
ATOM 1455 O O . GLY A 1 190 ? 13.100 -3.281 -0.645 1.00 81.69 190 GLY A O 1
ATOM 1456 N N . LEU A 1 191 ? 12.694 -2.835 1.515 1.00 85.00 191 LEU A N 1
ATOM 1457 C CA . LEU A 1 191 ? 13.707 -1.780 1.612 1.00 85.00 191 LEU A CA 1
ATOM 1458 C C . LEU A 1 191 ? 15.138 -2.316 1.573 1.00 85.00 191 LEU A C 1
ATOM 1460 O O . LEU A 1 191 ? 16.020 -1.629 1.066 1.00 85.00 191 LEU A O 1
ATOM 1464 N N . MET A 1 192 ? 15.382 -3.540 2.049 1.00 86.69 192 MET A N 1
ATOM 1465 C CA . MET A 1 192 ? 16.704 -4.158 1.909 1.00 86.69 192 MET A CA 1
ATOM 1466 C C . MET A 1 192 ? 17.052 -4.445 0.446 1.00 86.69 192 MET A C 1
ATOM 1468 O O . MET A 1 192 ? 18.205 -4.281 0.059 1.00 86.69 192 MET A O 1
ATOM 1472 N N . PHE A 1 193 ? 16.074 -4.850 -0.368 1.00 85.88 193 PHE A N 1
ATOM 1473 C CA . PHE A 1 193 ? 16.298 -5.140 -1.787 1.00 85.88 193 PHE A CA 1
ATOM 1474 C C . PHE A 1 193 ? 16.233 -3.881 -2.656 1.00 85.88 193 PHE A C 1
ATOM 1476 O O . PHE A 1 193 ? 17.165 -3.587 -3.403 1.00 85.88 193 PHE A O 1
ATOM 1483 N N . TYR A 1 194 ? 15.148 -3.118 -2.551 1.00 90.00 194 TYR A N 1
ATOM 1484 C CA . TYR A 1 194 ? 14.873 -1.988 -3.437 1.00 90.00 194 TYR A CA 1
ATOM 1485 C C . TYR A 1 194 ? 15.413 -0.654 -2.926 1.00 90.00 194 TYR A C 1
ATOM 1487 O O . TYR A 1 194 ? 15.562 0.264 -3.725 1.00 90.00 194 TYR A O 1
ATOM 1495 N N . GLY A 1 195 ? 15.803 -0.547 -1.651 1.00 88.94 195 GLY A N 1
ATOM 1496 C CA . GLY A 1 195 ? 16.311 0.707 -1.084 1.00 88.94 195 GLY A CA 1
ATOM 1497 C C . GLY A 1 195 ? 17.552 1.251 -1.797 1.00 88.94 195 GLY A C 1
ATOM 1498 O O . GLY A 1 195 ? 17.720 2.463 -1.883 1.00 88.94 195 GLY A O 1
ATOM 1499 N N . VAL A 1 196 ? 18.391 0.371 -2.356 1.00 89.38 196 VAL A N 1
ATOM 1500 C CA . VAL A 1 196 ? 19.529 0.759 -3.212 1.00 89.38 196 VAL A CA 1
ATOM 1501 C C . VAL A 1 196 ? 19.255 0.456 -4.684 1.00 89.38 196 VAL A C 1
ATOM 1503 O O . VAL A 1 196 ? 19.640 1.238 -5.554 1.00 89.38 196 VAL A O 1
ATOM 1506 N N . ALA A 1 197 ? 18.585 -0.663 -4.981 1.00 92.38 197 ALA A N 1
ATOM 1507 C CA . ALA A 1 197 ? 18.401 -1.110 -6.357 1.00 92.38 197 ALA A CA 1
ATOM 1508 C C . ALA A 1 197 ? 17.501 -0.174 -7.173 1.00 92.38 197 ALA A C 1
ATOM 1510 O O . ALA A 1 197 ? 17.800 0.083 -8.335 1.00 92.38 197 ALA A O 1
ATOM 1511 N N . GLU A 1 198 ? 16.430 0.361 -6.586 1.00 91.12 198 GLU A N 1
ATOM 1512 C CA . GLU A 1 198 ? 15.465 1.186 -7.316 1.00 91.12 198 GLU A CA 1
ATOM 1513 C C . GLU A 1 198 ? 16.005 2.586 -7.657 1.00 91.12 198 GLU A C 1
ATOM 1515 O O . GLU A 1 198 ? 15.960 2.950 -8.837 1.00 91.12 198 GLU A O 1
ATOM 1520 N N . PRO A 1 199 ? 16.622 3.344 -6.725 1.00 91.69 199 PRO A N 1
ATOM 1521 C CA . PRO A 1 199 ? 17.276 4.600 -7.086 1.00 91.69 199 PRO A CA 1
ATOM 1522 C C . PRO A 1 199 ? 18.386 4.402 -8.121 1.00 91.69 199 PRO A C 1
ATOM 1524 O O . PRO A 1 199 ? 18.533 5.207 -9.040 1.00 91.69 199 PRO A O 1
ATOM 1527 N N . LEU A 1 200 ? 19.158 3.314 -8.016 1.00 92.56 200 LEU A N 1
ATOM 1528 C CA . LEU A 1 200 ? 20.203 3.007 -8.991 1.00 92.56 200 LEU A CA 1
ATOM 1529 C C . LEU A 1 200 ? 19.612 2.677 -10.368 1.00 92.56 200 LEU A C 1
ATOM 1531 O O . LEU A 1 200 ? 20.123 3.144 -11.387 1.00 92.56 200 LEU A O 1
ATOM 1535 N N . TYR A 1 201 ? 18.520 1.913 -10.404 1.00 93.00 201 TYR A N 1
ATOM 1536 C CA . TYR A 1 201 ? 17.804 1.601 -11.635 1.00 93.00 201 TYR A CA 1
ATOM 1537 C C . TYR A 1 201 ? 17.266 2.871 -12.299 1.00 93.00 201 TYR A C 1
ATOM 1539 O O . TYR A 1 201 ? 17.544 3.103 -13.473 1.00 93.00 201 TYR A O 1
ATOM 1547 N N . HIS A 1 202 ? 16.596 3.749 -11.549 1.00 92.25 202 HIS A N 1
ATOM 1548 C CA . HIS A 1 202 ? 16.088 5.017 -12.077 1.00 92.25 202 HIS A CA 1
ATOM 1549 C C . HIS A 1 202 ? 17.187 6.020 -12.433 1.00 92.25 202 HIS A C 1
ATOM 1551 O O . HIS A 1 202 ? 16.964 6.900 -13.256 1.00 92.25 202 HIS A O 1
ATOM 1557 N N . TYR A 1 203 ? 18.384 5.896 -11.865 1.00 92.00 203 TYR A N 1
ATOM 1558 C CA . TYR A 1 203 ? 19.530 6.687 -12.301 1.00 92.00 203 TYR A CA 1
ATOM 1559 C C . TYR A 1 203 ? 20.050 6.232 -13.674 1.00 92.00 203 TYR A C 1
ATOM 1561 O O . TYR A 1 203 ? 20.402 7.063 -14.512 1.00 92.00 203 TYR A O 1
ATOM 1569 N N . ILE A 1 204 ? 20.101 4.919 -13.922 1.00 93.19 204 ILE A N 1
ATOM 1570 C CA . ILE A 1 204 ? 20.577 4.343 -15.192 1.00 93.19 204 ILE A CA 1
ATOM 1571 C C . ILE A 1 204 ? 19.516 4.467 -16.290 1.00 93.19 204 ILE A C 1
ATOM 1573 O O . ILE A 1 204 ? 19.847 4.780 -17.433 1.00 93.19 204 ILE A O 1
ATOM 1577 N N . SER A 1 205 ? 18.256 4.235 -15.938 1.00 91.25 205 SER A N 1
ATOM 1578 C CA . SER A 1 205 ? 17.098 4.265 -16.827 1.00 91.25 205 SER A CA 1
ATOM 1579 C C . SER A 1 205 ? 15.976 5.080 -16.174 1.00 91.25 205 SER A C 1
ATOM 1581 O O . SER A 1 205 ? 15.047 4.505 -15.596 1.00 91.25 205 SER A O 1
ATOM 1583 N N . PRO A 1 206 ? 16.070 6.424 -16.225 1.00 86.00 206 PRO A N 1
ATOM 1584 C CA . PRO A 1 206 ? 15.047 7.301 -15.676 1.00 86.00 206 PRO A CA 1
ATOM 1585 C C . PRO A 1 206 ? 13.685 7.062 -16.330 1.00 86.00 206 PRO A C 1
ATOM 1587 O O . PRO A 1 206 ? 13.625 6.593 -17.473 1.00 86.00 206 PRO A O 1
ATOM 1590 N N . PRO A 1 207 ? 12.581 7.403 -15.639 1.00 83.19 207 PRO A N 1
ATOM 1591 C CA . PRO A 1 207 ? 11.250 7.331 -16.223 1.00 83.19 207 PRO A CA 1
ATOM 1592 C C . PRO A 1 207 ? 11.189 8.057 -17.580 1.00 83.19 207 PRO A C 1
ATOM 1594 O O . PRO A 1 207 ? 11.786 9.131 -17.731 1.00 83.19 207 PRO A O 1
ATOM 1597 N N . PRO A 1 208 ? 10.483 7.501 -18.577 1.00 80.12 208 PRO A N 1
ATOM 1598 C CA . PRO A 1 208 ? 10.440 8.070 -19.919 1.00 80.12 208 PRO A CA 1
ATOM 1599 C C . PRO A 1 208 ? 9.899 9.506 -19.895 1.00 80.12 208 PRO A C 1
ATOM 1601 O O . PRO A 1 208 ? 8.955 9.812 -19.171 1.00 80.12 208 PRO A O 1
ATOM 1604 N N . GLY A 1 209 ? 10.505 10.391 -20.691 1.00 79.56 209 GLY A N 1
ATOM 1605 C CA . GLY A 1 209 ? 10.105 11.802 -20.776 1.00 79.56 209 GLY A CA 1
ATOM 1606 C C . GLY A 1 209 ? 10.622 12.703 -19.647 1.00 79.56 209 GLY A C 1
ATOM 1607 O O . GLY A 1 209 ? 10.155 13.832 -19.534 1.00 79.56 209 GLY A O 1
ATOM 1608 N N . THR A 1 210 ? 11.567 12.231 -18.822 1.00 84.38 210 THR A N 1
ATOM 1609 C CA . THR A 1 210 ? 12.187 13.037 -17.754 1.00 84.38 210 THR A CA 1
ATOM 1610 C C . THR A 1 210 ? 13.565 13.575 -18.156 1.00 84.38 210 THR A C 1
ATOM 1612 O O . THR A 1 210 ? 13.669 14.671 -18.697 1.00 84.38 210 THR A O 1
ATOM 1615 N N . VAL A 1 211 ? 14.629 12.816 -17.901 1.00 87.94 211 VAL A N 1
ATOM 1616 C CA . VAL A 1 211 ? 16.028 13.198 -18.128 1.00 87.94 211 VAL A CA 1
ATOM 1617 C C . VAL A 1 211 ? 16.818 12.026 -18.698 1.00 87.94 211 VAL A C 1
ATOM 1619 O O . VAL A 1 211 ? 16.422 10.869 -18.559 1.00 87.94 211 VAL A O 1
ATOM 1622 N N . GLU A 1 212 ? 17.957 12.313 -19.326 1.00 87.06 212 GLU A N 1
ATOM 1623 C CA . GLU A 1 212 ? 18.880 11.265 -19.758 1.00 87.06 212 GLU A CA 1
ATOM 1624 C C . GLU A 1 212 ? 19.513 10.562 -18.553 1.00 87.06 212 GLU A C 1
ATOM 1626 O O . GLU A 1 212 ? 19.904 11.194 -17.564 1.00 87.06 212 GLU A O 1
ATOM 1631 N N . GLY A 1 213 ? 19.618 9.236 -18.646 1.00 89.81 213 GLY A N 1
ATOM 1632 C CA . GLY A 1 213 ? 20.231 8.409 -17.615 1.00 89.81 213 GLY A CA 1
ATOM 1633 C C . GLY A 1 213 ? 21.709 8.721 -17.417 1.00 89.81 213 GLY A C 1
ATOM 1634 O O . GLY A 1 213 ? 22.397 9.196 -18.317 1.00 89.81 213 GLY A O 1
ATOM 1635 N N . ARG A 1 214 ? 22.215 8.408 -16.222 1.00 89.38 214 ARG A N 1
ATOM 1636 C CA . ARG A 1 214 ? 23.621 8.595 -15.829 1.00 89.38 214 ARG A CA 1
ATOM 1637 C C . ARG A 1 214 ? 24.103 10.053 -15.854 1.00 89.38 214 ARG A C 1
ATOM 1639 O O . ARG A 1 214 ? 25.293 10.310 -16.023 1.00 89.38 214 ARG A O 1
ATOM 1646 N N . THR A 1 215 ? 23.191 11.002 -15.660 1.00 91.62 215 THR A N 1
ATOM 1647 C CA . THR A 1 215 ? 23.492 12.437 -15.564 1.00 91.62 215 THR A CA 1
ATOM 1648 C C . THR A 1 215 ? 23.312 12.950 -14.132 1.00 91.62 215 THR A C 1
ATOM 1650 O O . THR A 1 215 ? 22.542 12.370 -13.363 1.00 91.62 215 THR A O 1
ATOM 1653 N N . PRO A 1 216 ? 23.936 14.077 -13.741 1.00 88.75 216 PRO A N 1
ATOM 1654 C CA . PRO A 1 216 ? 23.684 14.682 -12.430 1.00 88.75 216 PRO A CA 1
ATOM 1655 C C . PRO A 1 216 ? 22.199 15.002 -12.178 1.00 88.75 216 PRO A C 1
ATOM 1657 O O . PRO A 1 216 ? 21.721 14.877 -11.052 1.00 88.75 216 PRO A O 1
ATOM 1660 N N . ALA A 1 217 ? 21.444 15.355 -13.226 1.00 88.44 217 ALA A N 1
ATOM 1661 C CA . ALA A 1 217 ? 20.004 15.605 -13.137 1.00 88.44 217 ALA A CA 1
ATOM 1662 C C . ALA A 1 217 ? 19.182 14.318 -12.902 1.00 88.44 217 ALA A C 1
ATOM 1664 O O . ALA A 1 217 ? 18.167 14.354 -12.200 1.00 88.44 217 ALA A O 1
ATOM 1665 N N . ALA A 1 218 ? 19.637 13.167 -13.415 1.00 90.06 218 ALA A N 1
ATOM 1666 C CA . ALA A 1 218 ? 19.009 11.866 -13.165 1.00 90.06 218 ALA A CA 1
ATOM 1667 C C . ALA A 1 218 ? 19.017 11.467 -11.688 1.00 90.06 218 ALA A C 1
ATOM 1669 O O . ALA A 1 218 ? 18.096 10.784 -11.256 1.00 90.06 218 ALA A O 1
ATOM 1670 N N . ILE A 1 219 ? 19.984 11.934 -10.890 1.00 90.81 219 ILE A N 1
ATOM 1671 C CA . ILE A 1 219 ? 20.038 11.638 -9.448 1.00 90.81 219 ILE A CA 1
ATOM 1672 C C . ILE A 1 219 ? 18.790 12.176 -8.741 1.00 90.81 219 ILE A C 1
ATOM 1674 O O . ILE A 1 219 ? 18.158 11.461 -7.964 1.00 90.81 219 ILE A O 1
ATOM 1678 N N . GLN A 1 220 ? 18.407 13.424 -9.029 1.00 90.25 220 GLN A N 1
ATOM 1679 C CA . GLN A 1 220 ? 17.243 14.046 -8.393 1.00 90.25 220 GLN A CA 1
ATOM 1680 C C . GLN A 1 220 ? 15.950 13.340 -8.798 1.00 90.25 220 GLN A C 1
ATOM 1682 O O . GLN A 1 220 ? 15.126 13.030 -7.940 1.00 90.25 220 GLN A O 1
ATOM 1687 N N . THR A 1 221 ? 15.805 13.030 -10.089 1.00 90.38 221 THR A N 1
ATOM 1688 C CA . THR A 1 221 ? 14.631 12.313 -10.608 1.00 90.38 221 THR A CA 1
ATOM 1689 C C . THR A 1 221 ? 14.535 10.914 -10.002 1.00 90.38 221 THR A C 1
ATOM 1691 O O . THR A 1 221 ? 13.483 10.539 -9.497 1.00 90.38 221 THR A O 1
ATOM 1694 N N . ALA A 1 222 ? 15.642 10.170 -9.958 1.00 92.19 222 ALA A N 1
ATOM 1695 C CA . ALA A 1 222 ? 15.684 8.822 -9.404 1.00 92.19 222 ALA A CA 1
ATOM 1696 C C . ALA A 1 222 ? 15.297 8.775 -7.921 1.00 92.19 222 ALA A C 1
ATOM 1698 O O . ALA A 1 222 ? 14.496 7.930 -7.510 1.00 92.19 222 ALA A O 1
ATOM 1699 N N . MET A 1 223 ? 15.822 9.709 -7.122 1.00 93.06 223 MET A N 1
ATOM 1700 C CA . MET A 1 223 ? 15.465 9.823 -5.709 1.00 93.06 223 MET A CA 1
ATOM 1701 C C . MET A 1 223 ? 14.004 10.243 -5.529 1.00 93.06 223 MET A C 1
ATOM 1703 O O . MET A 1 223 ? 13.310 9.654 -4.704 1.00 93.06 223 MET A O 1
ATOM 1707 N N . ALA A 1 224 ? 13.511 11.207 -6.313 1.00 91.88 224 ALA A N 1
ATOM 1708 C CA . ALA A 1 224 ? 12.117 11.644 -6.250 1.00 91.88 224 ALA A CA 1
ATOM 1709 C C . ALA A 1 224 ? 11.142 10.506 -6.593 1.00 91.88 224 ALA A C 1
ATOM 1711 O O . ALA A 1 224 ? 10.168 10.301 -5.869 1.00 91.88 224 ALA A O 1
ATOM 1712 N N . THR A 1 225 ? 11.425 9.728 -7.642 1.00 91.44 225 THR A N 1
ATOM 1713 C CA . THR A 1 225 ? 10.617 8.564 -8.033 1.00 91.44 225 THR A CA 1
ATOM 1714 C C . THR A 1 225 ? 10.632 7.481 -6.956 1.00 91.44 225 THR A C 1
ATOM 1716 O O . THR A 1 225 ? 9.574 6.996 -6.564 1.00 91.44 225 THR A O 1
ATOM 1719 N N . SER A 1 226 ? 11.802 7.161 -6.401 1.00 92.06 226 SER A N 1
ATOM 1720 C CA . SER A 1 226 ? 11.903 6.148 -5.341 1.00 92.06 226 SER A CA 1
ATOM 1721 C C . SER A 1 226 ? 11.145 6.587 -4.079 1.00 92.06 226 SER A C 1
ATOM 1723 O O . SER A 1 226 ? 10.376 5.827 -3.496 1.00 92.06 226 SER A O 1
ATOM 1725 N N . ILE A 1 227 ? 11.275 7.853 -3.674 1.00 91.50 227 ILE A N 1
ATOM 1726 C CA . ILE A 1 227 ? 10.516 8.402 -2.541 1.00 91.50 227 ILE A CA 1
ATOM 1727 C C . ILE A 1 227 ? 9.011 8.353 -2.825 1.00 91.50 227 ILE A C 1
ATOM 1729 O O . ILE A 1 227 ? 8.235 7.997 -1.938 1.00 91.50 227 ILE A O 1
ATOM 1733 N N . PHE A 1 228 ? 8.582 8.666 -4.047 1.00 90.75 228 PHE A N 1
ATOM 1734 C CA . PHE A 1 228 ? 7.176 8.593 -4.438 1.00 90.75 228 PHE A CA 1
ATOM 1735 C C . PHE A 1 228 ? 6.593 7.180 -4.258 1.00 90.75 228 PHE A C 1
ATOM 1737 O O . PHE A 1 228 ? 5.477 7.054 -3.745 1.00 90.75 228 PHE A O 1
ATOM 1744 N N . HIS A 1 229 ? 7.355 6.133 -4.595 1.00 90.75 229 HIS A N 1
ATOM 1745 C CA . HIS A 1 229 ? 6.924 4.739 -4.448 1.00 90.75 229 HIS A CA 1
ATOM 1746 C C . HIS A 1 229 ? 6.930 4.226 -3.003 1.00 90.75 229 HIS A C 1
ATOM 1748 O O . HIS A 1 229 ? 6.061 3.432 -2.658 1.00 90.75 229 HIS A O 1
ATOM 1754 N N . TRP A 1 230 ? 7.849 4.685 -2.145 1.00 89.31 230 TRP A N 1
ATOM 1755 C CA . TRP A 1 230 ? 8.021 4.145 -0.782 1.00 89.31 230 TRP A CA 1
ATOM 1756 C C . TRP A 1 230 ? 7.409 4.995 0.341 1.00 89.31 230 TRP A C 1
ATOM 1758 O O . TRP A 1 230 ? 7.492 4.630 1.516 1.00 89.31 230 TRP A O 1
ATOM 1768 N N . THR A 1 231 ? 6.782 6.127 0.010 1.00 90.62 231 THR A N 1
ATOM 1769 C CA . THR A 1 231 ? 6.167 7.028 0.996 1.00 90.62 231 THR A CA 1
ATOM 1770 C C . THR A 1 231 ? 4.640 7.055 0.880 1.00 90.62 231 THR A C 1
ATOM 1772 O O . THR A 1 231 ? 3.972 6.055 1.118 1.00 90.62 231 THR A O 1
ATOM 1775 N N . LEU A 1 232 ? 4.038 8.197 0.565 1.00 91.56 232 LEU A N 1
ATOM 1776 C CA . LEU A 1 232 ? 2.624 8.452 0.837 1.00 91.56 232 LEU A CA 1
ATOM 1777 C C . LEU A 1 232 ? 1.671 7.456 0.166 1.00 91.56 232 LEU A C 1
ATOM 1779 O O . LEU A 1 232 ? 0.679 7.085 0.784 1.00 91.56 232 LEU A O 1
ATOM 1783 N N . HIS A 1 233 ? 1.969 6.993 -1.050 1.00 92.31 233 HIS A N 1
ATOM 1784 C CA . HIS A 1 233 ? 1.083 6.101 -1.803 1.00 92.31 233 HIS A CA 1
ATOM 1785 C C . HIS A 1 233 ? 0.833 4.751 -1.105 1.00 92.31 233 HIS A C 1
ATOM 1787 O O . HIS A 1 233 ? -0.324 4.483 -0.769 1.00 92.31 233 HIS A O 1
ATOM 1793 N N . PRO A 1 234 ? 1.850 3.909 -0.823 1.00 91.25 234 PRO A N 1
ATOM 1794 C CA . PRO A 1 234 ? 1.621 2.644 -0.121 1.00 91.25 234 PRO A CA 1
ATOM 1795 C C . PRO A 1 234 ? 1.092 2.847 1.305 1.00 91.25 234 PRO A C 1
ATOM 1797 O O . PRO A 1 234 ? 0.169 2.146 1.722 1.00 91.25 234 PRO A O 1
ATOM 1800 N N . TRP A 1 235 ? 1.604 3.839 2.044 1.00 91.75 235 TRP A N 1
ATOM 1801 C CA . TRP A 1 235 ? 1.146 4.103 3.413 1.00 91.75 235 TRP A CA 1
ATOM 1802 C C . TRP A 1 235 ? -0.323 4.544 3.460 1.00 91.75 235 TRP A C 1
ATOM 1804 O O . TRP A 1 235 ? -1.049 4.141 4.369 1.00 91.75 235 TRP A O 1
ATOM 1814 N N . ALA A 1 236 ? -0.798 5.304 2.469 1.00 93.94 236 ALA A N 1
ATOM 1815 C CA . ALA A 1 236 ? -2.208 5.660 2.363 1.00 93.94 236 ALA A CA 1
ATOM 1816 C C . ALA A 1 236 ? -3.089 4.426 2.129 1.00 93.94 236 ALA A C 1
ATOM 1818 O O . ALA A 1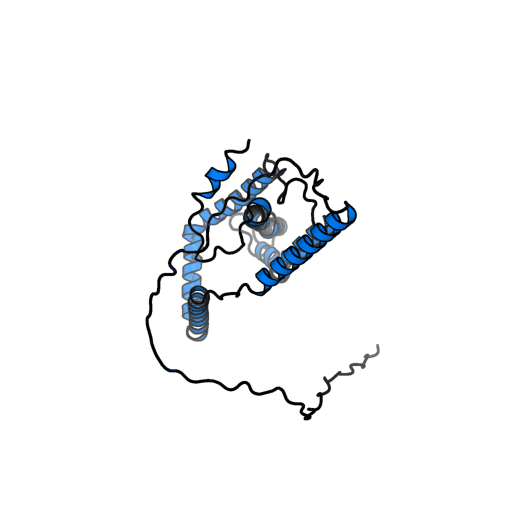 236 ? -4.122 4.286 2.779 1.00 93.94 236 ALA A O 1
ATOM 1819 N N . MET A 1 237 ? -2.671 3.493 1.268 1.00 93.25 237 MET A N 1
ATOM 1820 C CA . MET A 1 237 ? -3.412 2.243 1.052 1.00 93.25 237 MET A CA 1
ATOM 1821 C C . MET A 1 237 ? -3.532 1.429 2.348 1.00 93.25 237 MET A C 1
ATOM 1823 O O . MET A 1 237 ? -4.625 0.969 2.691 1.00 93.25 237 MET A O 1
ATOM 1827 N N . TYR A 1 238 ? -2.442 1.315 3.114 1.00 92.12 238 TYR A N 1
ATOM 1828 C CA . TYR A 1 238 ? -2.463 0.655 4.423 1.00 92.12 238 TYR A CA 1
ATOM 1829 C C . TYR A 1 238 ? -3.360 1.378 5.424 1.00 92.12 238 TYR A C 1
ATOM 1831 O O . TYR A 1 238 ? -4.117 0.725 6.140 1.00 92.12 238 TYR A O 1
ATOM 1839 N N . ALA A 1 239 ? -3.330 2.711 5.450 1.00 92.25 239 ALA A N 1
ATOM 1840 C CA . ALA A 1 239 ? -4.182 3.501 6.328 1.00 92.25 239 ALA A CA 1
ATOM 1841 C C . ALA A 1 239 ? -5.672 3.285 6.023 1.00 92.25 239 ALA A C 1
ATOM 1843 O O . ALA A 1 239 ? -6.450 3.101 6.953 1.00 92.25 239 ALA A O 1
ATOM 1844 N N . VAL A 1 240 ? -6.083 3.236 4.749 1.00 93.62 240 VAL A N 1
ATOM 1845 C CA . VAL A 1 240 ? -7.488 2.979 4.378 1.00 93.62 240 VAL A CA 1
ATOM 1846 C C . VAL A 1 240 ? -7.962 1.625 4.901 1.00 93.62 240 VAL A C 1
ATOM 1848 O O . VAL A 1 240 ? -9.001 1.548 5.559 1.00 93.62 240 VAL A O 1
ATOM 1851 N N . VAL A 1 241 ? -7.196 0.561 4.644 1.00 92.38 241 VAL A N 1
ATOM 1852 C CA . VAL A 1 241 ? -7.544 -0.791 5.108 1.00 92.38 241 VAL A CA 1
ATOM 1853 C C . VAL A 1 241 ? -7.509 -0.862 6.636 1.00 92.38 241 VAL A C 1
ATOM 1855 O O . VAL A 1 241 ? -8.435 -1.392 7.249 1.00 92.38 241 VAL A O 1
ATOM 1858 N N . GLY A 1 242 ? -6.490 -0.267 7.260 1.00 90.56 242 GLY A N 1
ATOM 1859 C CA . GLY A 1 242 ? -6.333 -0.207 8.711 1.00 90.56 242 GLY A CA 1
ATOM 1860 C C . GLY A 1 242 ? -7.489 0.514 9.399 1.00 90.56 242 GLY A C 1
ATOM 1861 O O . GLY A 1 242 ? -8.040 -0.010 10.363 1.00 90.56 242 GLY A O 1
ATOM 1862 N N . ILE A 1 243 ? -7.926 1.662 8.873 1.00 90.56 243 ILE A N 1
ATOM 1863 C CA . ILE A 1 243 ? -9.088 2.405 9.383 1.00 90.56 243 ILE A CA 1
ATOM 1864 C C . ILE A 1 243 ? -10.368 1.589 9.191 1.00 90.56 243 ILE A C 1
ATOM 1866 O O . ILE A 1 243 ? -11.169 1.494 10.120 1.00 90.56 243 ILE A O 1
ATOM 1870 N N . ALA A 1 244 ? -10.566 0.969 8.023 1.00 90.00 244 ALA A N 1
ATOM 1871 C CA . ALA A 1 244 ? -11.748 0.151 7.758 1.00 90.00 244 ALA A CA 1
ATOM 1872 C C . ALA A 1 244 ? -11.853 -1.036 8.730 1.00 90.00 244 ALA A C 1
ATOM 1874 O O . ALA A 1 244 ? -12.926 -1.293 9.287 1.00 90.00 244 ALA A O 1
ATOM 1875 N N . MET A 1 245 ? -10.736 -1.725 8.978 1.00 87.75 245 MET A N 1
ATOM 1876 C CA . MET A 1 245 ? -10.669 -2.821 9.942 1.00 87.75 245 MET A CA 1
ATOM 1877 C C . MET A 1 245 ? -10.857 -2.322 11.372 1.00 87.75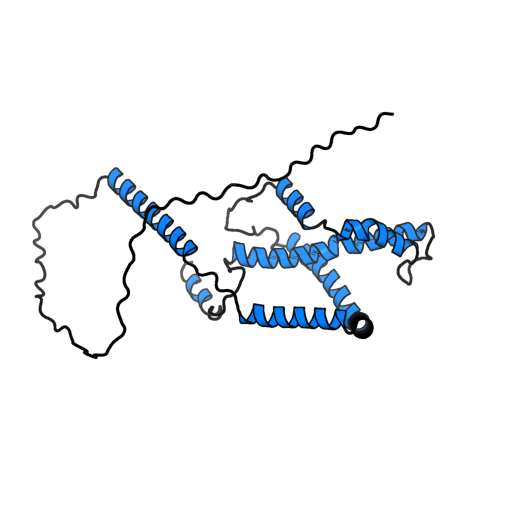 245 MET A C 1
ATOM 1879 O O . MET A 1 245 ? -11.741 -2.824 12.063 1.00 87.75 245 MET A O 1
ATOM 1883 N N . ALA A 1 246 ? -10.093 -1.313 11.798 1.00 86.88 246 ALA A N 1
ATOM 1884 C CA . ALA A 1 246 ? -10.143 -0.795 13.160 1.00 86.88 246 ALA A CA 1
ATOM 1885 C C . ALA A 1 246 ? -11.532 -0.245 13.513 1.00 86.88 246 ALA A C 1
ATOM 1887 O O . ALA A 1 246 ? -12.075 -0.530 14.579 1.00 86.88 246 ALA A O 1
ATOM 1888 N N . TYR A 1 247 ? -12.164 0.486 12.596 1.00 85.75 247 TYR A N 1
ATOM 1889 C CA . TYR A 1 247 ? -13.529 0.960 12.789 1.00 85.75 247 TYR A CA 1
ATOM 1890 C C . TYR A 1 247 ? -14.529 -0.207 12.862 1.00 85.75 247 TYR A C 1
ATOM 1892 O O . TYR A 1 247 ? -15.397 -0.243 13.737 1.00 85.75 247 TYR A O 1
ATOM 1900 N N . GLY A 1 248 ? -14.399 -1.201 11.979 1.00 84.12 248 GLY A N 1
ATOM 1901 C CA . GLY A 1 248 ? -15.269 -2.376 11.975 1.00 84.12 248 GLY A CA 1
ATOM 1902 C C . GLY A 1 248 ? -15.184 -3.202 13.262 1.00 84.12 248 GLY A C 1
ATOM 1903 O O . GLY A 1 248 ? -16.210 -3.675 13.758 1.00 84.12 248 GLY A O 1
ATOM 1904 N N . THR A 1 249 ? -13.986 -3.365 13.816 1.00 83.62 249 THR A N 1
ATOM 1905 C CA . THR A 1 249 ? -13.730 -4.296 14.921 1.00 83.62 249 THR A CA 1
ATOM 1906 C C . THR A 1 249 ? -13.832 -3.616 16.278 1.00 83.62 249 THR A C 1
ATOM 1908 O O . THR A 1 249 ? -14.548 -4.118 17.144 1.00 83.62 249 THR A O 1
ATOM 1911 N N . TYR A 1 250 ? -13.217 -2.443 16.450 1.00 81.44 250 TYR A N 1
ATOM 1912 C CA 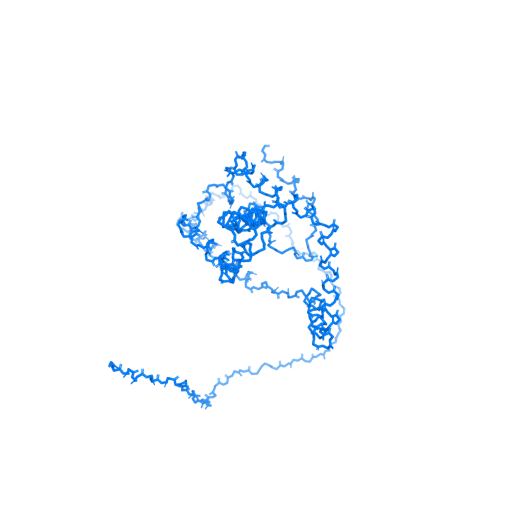. TYR A 1 250 ? -13.208 -1.729 17.728 1.00 81.44 250 TYR A CA 1
ATOM 1913 C C . TYR A 1 250 ? -14.464 -0.884 17.944 1.00 81.44 250 TYR A C 1
ATOM 1915 O O . TYR A 1 250 ? -15.022 -0.897 19.040 1.00 81.44 250 TYR A O 1
ATOM 1923 N N . ARG A 1 251 ? -14.963 -0.183 16.913 1.00 77.81 251 ARG A N 1
ATOM 1924 C CA . ARG A 1 251 ? -16.156 0.673 17.064 1.00 77.81 251 ARG A CA 1
ATOM 1925 C C . ARG A 1 251 ? -17.457 -0.096 16.868 1.00 77.81 251 ARG A C 1
ATOM 1927 O O . ARG A 1 251 ? -18.400 0.089 17.633 1.00 77.81 251 ARG A O 1
ATOM 1934 N N . LEU A 1 252 ? -17.522 -0.941 15.839 1.00 72.44 252 LEU A N 1
ATOM 1935 C CA . LEU A 1 252 ? -18.752 -1.649 15.469 1.00 72.44 252 LEU A CA 1
ATOM 1936 C C . LEU A 1 252 ? -18.846 -3.068 16.056 1.00 72.44 252 LEU A C 1
ATOM 1938 O O . LEU A 1 252 ? -19.887 -3.715 15.928 1.00 72.44 252 LEU A O 1
ATOM 1942 N N . GLY A 1 253 ? -17.786 -3.550 16.716 1.00 67.94 253 GLY A N 1
ATOM 1943 C CA . GLY A 1 253 ? -17.766 -4.843 17.405 1.00 67.94 253 GLY A CA 1
ATOM 1944 C C . GLY A 1 253 ? -17.885 -6.050 16.472 1.00 67.94 253 GLY A C 1
ATOM 1945 O O . GLY A 1 253 ? -18.294 -7.129 16.908 1.00 67.94 253 GLY A O 1
ATOM 1946 N N . ARG A 1 254 ? -17.589 -5.889 15.175 1.00 67.50 254 ARG A N 1
ATOM 1947 C CA . ARG A 1 254 ? -17.653 -6.989 14.207 1.00 67.50 254 ARG A CA 1
ATOM 1948 C C . ARG A 1 254 ? -16.460 -7.918 14.423 1.00 67.50 254 ARG A C 1
ATOM 1950 O O . ARG A 1 254 ? -15.324 -7.468 14.547 1.00 67.50 254 ARG A O 1
ATOM 1957 N N . ARG A 1 255 ? -16.715 -9.229 14.457 1.00 57.91 255 ARG A N 1
ATOM 1958 C CA . ARG A 1 255 ? -15.643 -10.235 14.467 1.00 57.91 255 ARG A CA 1
ATOM 1959 C C . ARG A 1 255 ? -14.901 -10.170 13.129 1.00 57.91 255 ARG A C 1
ATOM 1961 O O . ARG A 1 255 ? -15.539 -10.000 12.094 1.00 57.91 255 ARG A O 1
ATOM 1968 N N . HIS A 1 256 ? -13.577 -10.340 13.158 1.00 53.78 256 HIS A N 1
ATOM 1969 C CA . HIS A 1 256 ? -12.692 -10.274 11.983 1.00 53.78 256 HIS A CA 1
ATOM 1970 C C . HIS A 1 256 ? -13.035 -11.290 10.874 1.00 53.78 256 HIS A C 1
ATOM 1972 O O . HIS A 1 256 ? -12.511 -11.184 9.771 1.00 53.78 256 HIS A O 1
ATOM 1978 N N . GLN A 1 257 ? -13.942 -12.237 11.135 1.00 51.00 257 GLN A N 1
ATOM 1979 C CA . GLN A 1 257 ? -14.408 -13.212 10.159 1.00 51.00 257 GLN A CA 1
ATOM 1980 C C . GLN A 1 257 ? -15.935 -13.370 10.249 1.00 51.00 257 GLN A C 1
ATOM 1982 O O . GLN A 1 257 ? -16.448 -13.726 11.318 1.00 51.00 257 GLN A O 1
ATOM 1987 N N . PRO A 1 258 ? -16.689 -13.105 9.166 1.00 45.38 258 PRO A N 1
ATOM 1988 C CA . PRO A 1 258 ? -18.092 -13.477 9.087 1.00 45.38 258 PRO A CA 1
ATOM 1989 C C . PRO A 1 258 ? -18.165 -15.004 8.973 1.00 45.38 258 PRO A C 1
ATOM 1991 O O . PRO A 1 258 ? -17.821 -15.572 7.943 1.00 45.38 258 PRO A O 1
ATOM 1994 N N . GLY A 1 259 ? -18.564 -15.685 10.046 1.00 45.19 259 GLY A N 1
ATOM 1995 C CA . GLY A 1 259 ? -18.885 -17.110 9.971 1.00 45.19 259 GLY A CA 1
ATOM 1996 C C . GLY A 1 259 ? -20.127 -17.356 9.095 1.00 45.19 259 GLY A C 1
ATOM 1997 O O . GLY A 1 259 ? -20.957 -16.453 8.951 1.00 45.19 259 GLY A O 1
ATOM 1998 N N . PRO A 1 260 ? -20.312 -18.576 8.559 1.00 48.31 260 PRO A N 1
ATOM 1999 C CA . PRO A 1 260 ? -21.370 -18.910 7.594 1.00 48.31 260 PRO A CA 1
ATOM 2000 C C . PRO A 1 260 ? -22.813 -18.793 8.128 1.00 48.31 260 PRO A C 1
ATOM 2002 O O . PRO A 1 260 ? -23.762 -18.954 7.369 1.00 48.31 260 PRO A O 1
ATOM 2005 N N . HIS A 1 261 ? -23.007 -18.481 9.412 1.00 44.66 261 HIS A N 1
ATOM 2006 C CA . HIS A 1 261 ? -24.321 -18.434 10.064 1.00 44.66 261 HIS A CA 1
ATOM 2007 C C . HIS A 1 261 ? -24.731 -17.051 10.582 1.00 44.66 261 HIS A C 1
ATOM 2009 O O . HIS A 1 261 ? -25.502 -16.956 11.536 1.00 44.66 261 HIS A O 1
ATOM 2015 N N . HIS A 1 262 ? -24.255 -15.962 9.973 1.00 44.91 262 HIS A N 1
ATOM 2016 C CA . HIS A 1 262 ? -24.768 -14.636 10.315 1.00 44.91 262 HIS A CA 1
ATOM 2017 C C . HIS A 1 262 ? -25.917 -14.226 9.375 1.00 44.91 262 HIS A C 1
ATOM 2019 O O . HIS A 1 262 ? -25.665 -13.979 8.194 1.00 44.91 262 HIS A O 1
ATOM 2025 N N . PRO A 1 263 ? -27.175 -14.115 9.854 1.00 42.41 263 PRO A N 1
ATOM 2026 C CA . PRO A 1 263 ? -28.244 -13.547 9.043 1.00 42.41 263 PRO A CA 1
ATOM 2027 C C . PRO A 1 263 ? -27.941 -12.070 8.728 1.00 42.41 263 PRO A C 1
ATOM 2029 O O . PRO A 1 263 ? -27.257 -11.396 9.514 1.00 42.41 263 PRO A O 1
ATOM 2032 N N . PRO A 1 264 ? -28.432 -11.553 7.585 1.00 44.03 264 PRO A N 1
ATOM 2033 C CA . PRO A 1 264 ? -28.093 -10.226 7.092 1.00 44.03 264 PRO A CA 1
ATOM 2034 C C . PRO A 1 264 ? -28.417 -9.123 8.108 1.00 44.03 264 PRO A C 1
ATOM 2036 O O . PRO A 1 264 ? -29.431 -9.148 8.808 1.00 44.03 264 PRO A O 1
ATOM 2039 N N . VAL A 1 265 ? -27.538 -8.117 8.139 1.00 55.19 265 VAL A N 1
ATOM 2040 C CA . VAL A 1 265 ? -27.458 -6.960 9.056 1.00 55.19 265 VAL A CA 1
ATOM 2041 C C . VAL A 1 265 ? -28.638 -5.978 8.896 1.00 55.19 265 VAL A C 1
ATOM 2043 O O . VAL A 1 265 ? -28.501 -4.781 9.104 1.00 55.19 265 VAL A O 1
ATOM 2046 N N . ARG A 1 266 ? -2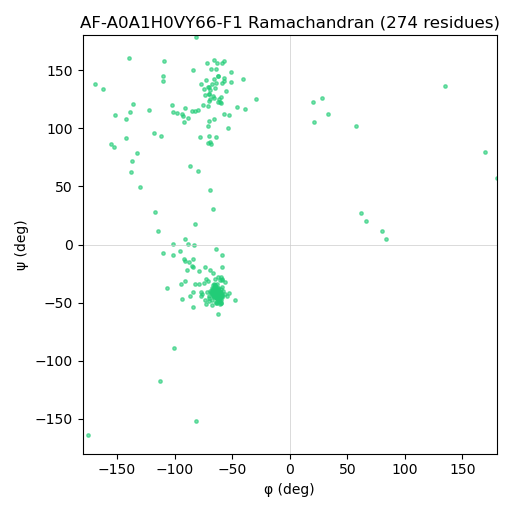9.832 -6.440 8.515 1.00 46.34 266 ARG A N 1
ATOM 2047 C CA . ARG A 1 266 ? -30.989 -5.558 8.305 1.00 46.34 266 ARG A CA 1
ATOM 2048 C C . ARG A 1 266 ? -31.824 -5.327 9.568 1.00 46.34 266 ARG A C 1
ATOM 2050 O O . ARG A 1 266 ? -32.490 -4.306 9.661 1.00 46.34 266 ARG A O 1
ATOM 2057 N N . HIS A 1 267 ? -31.749 -6.211 10.566 1.00 40.69 267 HIS A N 1
ATOM 2058 C CA . HIS A 1 267 ? -32.677 -6.176 11.709 1.00 40.69 267 HIS A CA 1
ATOM 2059 C C . HIS A 1 267 ? -32.138 -5.557 13.010 1.00 40.69 267 HIS A C 1
ATOM 2061 O O . HIS A 1 267 ? -32.920 -5.316 13.924 1.00 40.69 267 HIS A O 1
ATOM 2067 N N . ARG A 1 268 ? -30.839 -5.243 13.127 1.00 48.03 268 ARG A N 1
ATOM 2068 C CA . ARG A 1 268 ? -30.285 -4.685 14.384 1.00 48.03 268 ARG A CA 1
ATOM 2069 C C . ARG A 1 268 ? -30.366 -3.163 14.516 1.00 48.03 268 ARG A C 1
ATOM 2071 O O . ARG A 1 268 ? -30.245 -2.667 15.630 1.00 48.03 268 ARG A O 1
ATOM 2078 N N . CYS A 1 269 ? -30.625 -2.424 13.437 1.00 46.38 269 CYS A N 1
ATOM 2079 C CA . CYS A 1 269 ? -30.779 -0.967 13.523 1.00 46.38 269 CYS A CA 1
ATOM 2080 C C . CYS A 1 269 ? -32.105 -0.528 14.171 1.00 46.38 269 CYS A C 1
ATOM 2082 O O . CYS A 1 269 ? -32.180 0.591 14.665 1.00 46.38 269 CYS A O 1
ATOM 2084 N N . ALA A 1 270 ? -33.124 -1.392 14.237 1.00 39.88 270 ALA A N 1
ATOM 2085 C CA . ALA A 1 270 ? -34.429 -1.024 14.794 1.00 39.88 270 ALA A CA 1
ATOM 2086 C C . ALA A 1 270 ? -34.474 -1.010 16.337 1.00 39.88 270 ALA A C 1
ATOM 2088 O O . ALA A 1 270 ? -35.286 -0.300 16.914 1.00 39.88 270 ALA A O 1
ATOM 2089 N N . ALA A 1 271 ? -33.584 -1.734 17.025 1.00 39.56 271 ALA A N 1
ATOM 2090 C CA . ALA A 1 271 ? -33.625 -1.840 18.490 1.00 39.56 271 ALA A CA 1
ATOM 2091 C C . ALA A 1 271 ? -32.924 -0.679 19.229 1.00 39.56 271 ALA A C 1
ATOM 2093 O O . ALA A 1 271 ? -33.089 -0.5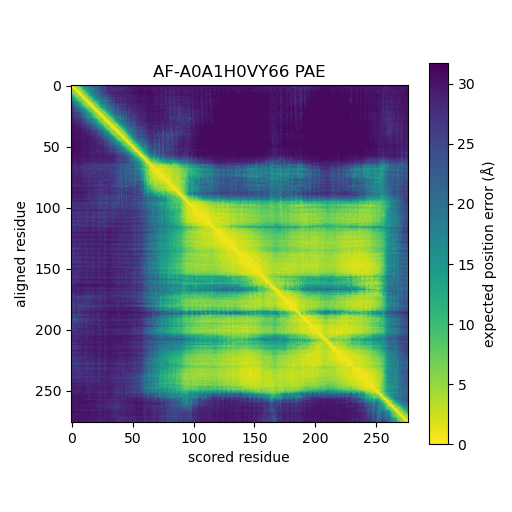27 20.436 1.00 39.56 271 ALA A O 1
ATOM 2094 N N . GLY A 1 272 ? -32.140 0.144 18.521 1.00 38.97 272 GLY A N 1
ATOM 2095 C CA . GLY A 1 272 ? -31.427 1.291 19.102 1.00 38.97 272 GLY A CA 1
ATOM 2096 C C . GLY A 1 272 ? -32.195 2.616 19.060 1.00 38.97 272 GLY A C 1
ATOM 2097 O O . GLY A 1 272 ? -31.793 3.561 19.727 1.00 38.97 272 GLY A O 1
ATOM 2098 N N . ALA A 1 273 ? -33.292 2.696 18.302 1.00 42.75 273 ALA A N 1
ATOM 2099 C CA . ALA A 1 273 ? -34.024 3.944 18.060 1.00 42.75 273 ALA A CA 1
ATOM 2100 C C . ALA A 1 273 ? -35.160 4.221 19.067 1.00 42.75 273 ALA A C 1
ATOM 2102 O O . ALA A 1 273 ? -35.885 5.193 18.909 1.00 42.75 273 ALA A O 1
ATOM 2103 N N . GLN A 1 274 ? -35.322 3.385 20.100 1.00 42.62 274 GLN A N 1
ATOM 2104 C CA . GLN A 1 274 ? -36.403 3.516 21.091 1.00 42.62 274 GLN A CA 1
ATOM 2105 C C . GLN A 1 274 ? -35.906 3.853 22.507 1.00 42.62 274 GLN A C 1
ATOM 2107 O O . GLN A 1 274 ? -36.663 3.808 23.472 1.00 42.62 274 GLN A O 1
ATOM 2112 N N . ARG A 1 275 ? -34.624 4.215 22.637 1.00 46.31 275 ARG A N 1
ATOM 2113 C CA . ARG A 1 275 ? -34.047 4.816 23.847 1.00 46.31 275 ARG A CA 1
ATOM 2114 C C . ARG A 1 275 ? -33.128 5.975 23.467 1.00 46.31 275 ARG A C 1
ATOM 2116 O O . ARG A 1 275 ? -31.910 5.837 23.550 1.00 46.31 275 ARG A O 1
ATOM 2123 N N . ARG A 1 276 ? -33.718 7.080 23.022 1.00 38.38 276 ARG A N 1
ATOM 2124 C CA . ARG A 1 276 ? -33.260 8.465 23.217 1.00 38.38 276 ARG A CA 1
ATOM 2125 C C . ARG A 1 276 ? -34.286 9.417 22.629 1.00 38.38 276 ARG A C 1
ATOM 2127 O O . ARG A 1 276 ? -34.813 9.085 21.548 1.00 38.38 276 ARG A O 1
#

pLDDT: mean 73.24, std 22.78, range [28.02, 97.06]

Sequence (276 aa):
MAFNSDLKSHTPEELPADNGVAEAPRNEEPGSGEKSKAVFTVSEDVDTNPAVLDPEDGGTAILPDVEEYEQILQELRHAKTEQAVADRRNHKLSLDKVTFGITGVIAIAFVIWGFVGRDSLSATSTGALNWVMEYTGWLFMLLASLFVVFVLWLALGKFGNIPLGKDGEKPEFRTVSWVAMMFAAGMGIGLMFYGVAEPLYHYISPPPGTVEGRTPAAIQTAMATSIFHWTLHPWAMYAVVGIAMAYGTYRLGRRHQPGPHHPPVRHRCAAGAQRR

Foldseek 3Di:
DDDDDDDDDDDDDDDDDDDDDDDDDDDDDDDDDDDDDDDDDDDDDDDDDPPDPPVDDPPDPCDDPPVVVVVVVVVVVVVVVVVVVVVVVPPPPDDPCVVCVVVVVVVVVVVVCCVPPVPVCVVVVVVVVVVCCVPVVVVVVVVLVVLLVVLVCCCPDPNVPDDLAPVPDDDPDDPVVVVVVCCVVQVDCCCVPCVPVQLQCCQQPNDPPQDHHPDPRSNVRSVVVSCVVRPRRVVSVVVVVVCVVSNCCRVVVDDPDDDPPDDDPPPPVVVPPPPD

Nearest PDB structures (foldseek):
  4c7r-assembly1_C  TM=9.501E-01  e=2.779E-10  Corynebacterium glutamicum
  4doj-assembly1_C  TM=9.307E-01  e=2.461E-10  Corynebacterium glutamicum
  2wit-assembly1_C  TM=9.338E-01  e=3.763E-10  Corynebacterium glutamicum
  4llh-assembly1_A  TM=9.182E-01  e=3.137E-10  Corynebacterium glutamicum ATCC 13032
  3p03-assembly1_A  TM=9.200E-01  e=9.951E-09  Corynebacterium glutamicum

Radius of gyration: 34.45 Å; Cα contacts (8 Å, |Δi|>4): 92; chains: 1; bounding box: 101×69×82 Å

Secondary structure (DSSP, 8-state):
----------PPPPPPPP------PPPPP----------------S--------S-------PPPHHHHHHHHHHHHHHHHHHHHHHHHT------HHHHHHHHHHHHHHHHHHHH-HHHHHHHHHHHHHHHHHHHHHHHHHHHHHHHHHHHHHHHSTTTTS-SSSTTPPPSS-HHHHHHHHHHHHS-HHHHHHHHHHHHHHHHSPPTTS--TTSHHHHHHHHHHHHHHHTHHHHHHHHHHHHHHHIIIIIS---SS--TT---TTSSTTSSTT--

Solvent-accessible surface area (backbone atoms only — not comparable to full-atom values): 17514 Å² total; per-residue (Å²): 135,86,85,88,86,82,81,85,81,83,75,87,81,81,81,80,89,84,87,82,87,85,87,79,88,85,80,81,85,80,80,92,84,79,90,81,92,75,90,76,85,82,75,89,87,81,79,89,70,80,79,75,81,70,94,79,69,92,69,69,81,77,69,69,54,73,66,57,49,53,50,52,54,48,51,53,52,49,52,52,49,52,48,57,50,50,55,61,70,65,56,78,84,74,77,60,61,65,64,52,50,54,54,49,52,53,52,52,52,53,51,51,44,48,72,78,34,48,66,59,47,50,52,52,51,52,53,52,49,51,50,46,50,71,77,41,40,67,57,54,54,52,51,43,54,47,34,35,54,49,47,50,49,40,60,76,36,87,63,48,79,58,74,78,35,58,92,88,64,73,77,93,59,56,70,69,60,48,53,51,50,52,50,69,71,64,68,50,70,62,53,75,59,42,62,59,49,45,35,52,45,22,20,60,56,34,65,88,94,73,55,64,46,78,38,83,70,13,51,58,51,12,48,53,53,44,48,53,63,76,37,62,41,56,54,22,52,50,46,55,54,49,49,55,50,42,40,40,38,51,58,67,64,44,67,100,63,87,60,99,83,68,77,77,87,76,70,70,70,69,76,66,70,82,76,123